Protein AF-A0A6P9AXR8-F1 (afdb_monomer)

Solvent-accessible surface area (backbone atoms only — not comparable to full-atom values): 19887 Å² total; per-residue (Å²): 135,84,83,84,74,78,61,62,58,64,51,52,53,52,51,50,51,52,53,53,51,52,50,51,54,50,52,52,50,52,51,30,59,69,75,68,48,86,83,82,77,54,68,68,60,57,51,48,53,52,52,51,50,52,49,51,53,51,51,51,52,52,48,50,71,74,41,66,90,51,56,65,54,56,55,52,48,48,46,72,41,39,70,59,55,49,51,52,50,52,53,50,54,57,66,46,44,61,55,53,52,53,52,47,73,69,49,87,46,70,69,60,37,52,50,53,52,50,52,51,51,50,53,52,52,51,59,72,49,48,72,79,71,67,59,57,87,87,70,69,58,81,87,76,55,75,79,83,77,83,47,63,20,65,27,11,25,53,79,82,29,38,52,51,29,71,64,2,40,52,51,22,55,75,70,65,42,75,44,69,41,73,40,77,41,50,23,58,77,68,48,58,29,44,46,83,58,65,38,45,51,79,57,30,44,31,60,80,77,41,57,91,55,29,82,42,51,50,43,73,39,40,59,79,61,48,57,73,31,39,35,33,59,55,50,74,71,37,71,72,55,53,66,79,52,78,85,55,94,82,60,76,89,73,71,64,93,71,35,43,56,43,38,62,65,60,50,52,50,61,56,39,77,77,50,66,81,72,61,47,55,57,51,58,52,56,63,57,51,68,74,51,74,82,71,73,92,78,90,79,92,80,89,77,77,92,79,87,83,88,78,94,77,91,77,81,83,82,84,80,78,84,84,79,86,78,92,128

Sequence (328 aa):
MGYWSDWSIPILVTTAAGFTYITALLILALCHIAVGQQMNLHWIHKIGLITTLISTVVTMSCVAQLWDDEWGMVVISLQATAPFLHLGALVAVTALSWLVSGQFAKAERATSQLLMLGTYFAVVLGLYLVPLTFSSPCIMERKDLGPRPAILGHRGAPMLAPENTLMSFQRAVEEKVYGVQADVVISYDGVPFLMHDQTLRRTTNVEEVFPELAYDHSSMFNWTDLERLNAGKWFLKDPLQTRTFPFSASAPRWRFGSIRTYNPEQIMLSAAVRRSSREVNIMKEKLIFSEINSGLEATDGFSLCSENGYANEVVTPIDHREGKLRIN

Mean predicted aligned error: 15.5 Å

Foldseek 3Di:
DDDDDPPVVVVVVVLVVLVVVVVVVVVVVLVCLLVVHDDPDDVVVVVSVVVNVVVVVVVVVVCCVVPVPCVVVVVLVCLQCVVVVLVVVVVVLVVCVVVLVSVLVVDPDPVVNCVSVVVSVVSVVVSVCVVVVRDHPVDDDPVPDDPDDQFEQEQAQVLAFQGVFLVSNVVNVVVVGNYYDFAWDAALVGAIWTDDDQFPQQQKPCCVVPVPCRPHGRNDHDPVSQQPIQRGPNCVVDPNSVPVDDPDPPPPPDDSPRTGIDGPVVSLVVVCVVDDPPVSVVVVVVVVVVVPVVDDDDDDDDDDDDDDDDDDDDDDDDDDDDDDDDDD

Radius of gyration: 32.24 Å; Cα contacts (8 Å, |Δi|>4): 246; chains: 1; bounding box: 72×56×88 Å

Nearest PDB structures (foldseek):
  5t91-assembly1_A  TM=8.949E-01  e=6.220E-08  Bacillus subtilis subsp. subtilis str. 168
  5t9b-assembly1_G  TM=8.946E-01  e=1.013E-07  Bacillus subtilis subsp. subtilis str. 168
  2pz0-assembly1_A  TM=9.167E-01  e=9.085E-07  Caldanaerobacter subterraneus subsp. tengcongensis MB4
  5t9c-assembly1_E  TM=7.439E-01  e=1.292E-07  Bacillus subtilis subsp. subtilis str. 168
  8cwp-assembly1_A-2  TM=7.208E-01  e=9.085E-07  Haemophilus influenzae

Secondary structure (DSSP, 8-state):
------THHHHHHHHHHHHHHHHHHHHHHHHHHHHT------HHHHHHHHHHHHHHHHHHHHHHHH-GGGHHHHHHHHHHHHHHHHHHHHHHHHHHHHHHHHHHHH---HHHHHHHHHHHHHHHHHHHHGGGG---TT---GGG--SPPPPEEETS-TTTS-TTSHHHHHHHHHTT-SEEE--EEE-TTS-EEE--SSSSTTTS-HHHH-GGGTTS-GGGS-HHHHTTSBSSHHHHH-HHHHHT----TTS----GGG-B---HHHHHHHHHTTS-HHHHHHHHHHHHHTTTTTS---------------------------------

pLDDT: mean 75.24, std 23.49, range [22.59, 96.38]

Structure (mmCIF, N/CA/C/O backbone):
data_AF-A0A6P9AXR8-F1
#
_entry.id   AF-A0A6P9AXR8-F1
#
loop_
_atom_site.group_PDB
_atom_site.id
_atom_site.type_symbol
_atom_site.label_atom_id
_atom_site.label_alt_id
_atom_site.label_comp_id
_atom_site.label_asym_id
_atom_site.label_entity_id
_atom_site.label_seq_id
_atom_site.pdbx_PDB_ins_code
_atom_site.Cartn_x
_atom_site.Cartn_y
_atom_site.Cartn_z
_atom_site.occupancy
_atom_site.B_iso_or_equiv
_atom_site.auth_seq_id
_atom_site.auth_comp_id
_atom_site.auth_asym_id
_atom_site.auth_atom_id
_atom_site.pdbx_PDB_model_num
ATOM 1 N N . MET A 1 1 ? 28.683 5.892 2.702 1.00 37.66 1 MET A N 1
ATOM 2 C CA . MET A 1 1 ? 27.809 4.896 3.357 1.00 37.66 1 MET A CA 1
ATOM 3 C C . MET A 1 1 ? 26.964 5.636 4.384 1.00 37.66 1 MET A C 1
ATOM 5 O O . MET A 1 1 ? 27.436 5.863 5.489 1.00 37.66 1 MET A O 1
ATOM 9 N N . GLY A 1 2 ? 25.783 6.125 3.997 1.00 51.50 2 GLY A N 1
ATOM 10 C CA . GLY A 1 2 ? 24.823 6.665 4.962 1.00 51.50 2 GLY A CA 1
ATOM 11 C C . GLY A 1 2 ? 24.186 5.494 5.701 1.00 51.50 2 GLY A C 1
ATOM 12 O O . GLY A 1 2 ? 23.593 4.629 5.064 1.00 51.50 2 GLY A O 1
ATOM 13 N N . TYR A 1 3 ? 24.376 5.410 7.015 1.00 62.12 3 TYR A N 1
ATOM 14 C CA . TYR A 1 3 ? 23.709 4.403 7.833 1.00 62.12 3 TYR A CA 1
ATOM 15 C C . TYR A 1 3 ? 22.278 4.877 8.087 1.00 62.12 3 TYR A C 1
ATOM 17 O O . TYR A 1 3 ? 22.052 5.779 8.893 1.00 62.12 3 TYR A O 1
ATOM 25 N N . TRP A 1 4 ? 21.324 4.316 7.348 1.00 64.50 4 TRP A N 1
ATOM 26 C CA . TRP A 1 4 ? 19.906 4.567 7.572 1.00 64.50 4 TRP A CA 1
ATOM 27 C C . TRP A 1 4 ? 19.438 3.643 8.700 1.00 64.50 4 TRP A C 1
ATOM 29 O O . TRP A 1 4 ? 19.356 2.429 8.526 1.00 64.50 4 TRP A O 1
ATOM 39 N N . SER A 1 5 ? 19.217 4.214 9.883 1.00 70.69 5 SER A N 1
ATOM 40 C CA . SER A 1 5 ? 18.672 3.492 11.033 1.00 70.69 5 SER A CA 1
ATOM 41 C C . SER A 1 5 ? 17.174 3.728 11.084 1.00 70.69 5 SER A C 1
ATOM 43 O O . SER A 1 5 ? 16.737 4.850 11.340 1.00 70.69 5 SER A O 1
ATOM 45 N N . ASP A 1 6 ? 16.397 2.674 10.868 1.00 80.06 6 ASP A N 1
ATOM 46 C CA . ASP A 1 6 ? 14.945 2.745 10.952 1.00 80.06 6 ASP A CA 1
ATOM 47 C C . ASP A 1 6 ? 14.487 2.834 12.420 1.00 80.06 6 ASP A C 1
ATOM 49 O O . ASP A 1 6 ? 14.279 1.833 13.109 1.00 80.06 6 ASP A O 1
ATOM 53 N N . TRP A 1 7 ? 14.362 4.063 12.924 1.00 81.75 7 TRP A N 1
ATOM 54 C CA . TRP A 1 7 ? 13.848 4.344 14.268 1.00 81.75 7 TRP A CA 1
ATOM 55 C C . TRP A 1 7 ? 12.331 4.152 14.387 1.00 81.75 7 TRP A C 1
ATOM 57 O O . TRP A 1 7 ? 11.807 4.191 15.503 1.00 81.75 7 TRP A O 1
ATOM 67 N N . SER A 1 8 ? 11.615 3.905 13.286 1.00 83.56 8 SER A N 1
ATOM 68 C CA . SER A 1 8 ? 10.161 3.733 13.334 1.00 83.56 8 SER A CA 1
ATOM 69 C C . SER A 1 8 ? 9.769 2.500 14.150 1.00 83.56 8 SER A C 1
ATOM 71 O O . SER A 1 8 ? 8.858 2.572 14.972 1.00 83.56 8 SER A O 1
ATOM 73 N N . ILE A 1 9 ? 10.513 1.399 14.014 1.00 86.50 9 ILE A N 1
ATOM 74 C CA . ILE A 1 9 ? 10.252 0.133 14.707 1.00 86.50 9 ILE A CA 1
ATOM 75 C C . ILE A 1 9 ? 10.320 0.288 16.237 1.00 86.50 9 ILE A C 1
ATOM 77 O O . ILE A 1 9 ? 9.330 -0.030 16.901 1.00 86.50 9 ILE A O 1
ATOM 81 N N . PRO A 1 10 ? 11.423 0.774 16.848 1.00 87.25 10 PRO A N 1
ATOM 82 C CA . PRO A 1 10 ? 11.486 0.919 18.303 1.00 87.25 10 PRO A CA 1
ATOM 83 C C . PRO A 1 10 ? 10.462 1.926 18.845 1.00 87.25 10 PRO A C 1
ATOM 85 O O . PRO A 1 10 ? 9.897 1.696 19.918 1.00 87.25 10 PRO A O 1
ATOM 88 N N . ILE A 1 11 ? 10.171 3.003 18.109 1.00 83.94 11 ILE A N 1
ATOM 89 C CA . ILE A 1 11 ? 9.124 3.961 18.490 1.00 83.94 11 ILE A CA 1
ATOM 90 C C . ILE A 1 11 ? 7.760 3.262 18.499 1.00 83.94 11 ILE A C 1
ATOM 92 O O . ILE A 1 11 ? 7.060 3.282 19.508 1.00 83.94 11 ILE A O 1
ATOM 96 N N . LEU A 1 12 ? 7.411 2.552 17.427 1.00 84.31 12 LEU A N 1
ATOM 97 C CA . LEU A 1 12 ? 6.118 1.885 17.297 1.00 84.31 12 LEU A CA 1
ATOM 98 C C . LEU A 1 12 ? 5.923 0.793 18.358 1.00 84.31 12 LEU A C 1
ATOM 100 O O . LEU A 1 12 ? 4.853 0.697 18.959 1.00 84.31 12 LEU A O 1
ATOM 104 N N . VAL A 1 13 ? 6.969 0.015 18.649 1.00 89.12 13 VAL A N 1
ATOM 105 C CA . VAL A 1 13 ? 6.945 -1.018 19.696 1.00 89.12 13 VAL A CA 1
ATOM 106 C C . VAL A 1 13 ? 6.755 -0.402 21.084 1.00 89.12 13 VAL A C 1
ATOM 108 O O . VAL A 1 13 ? 5.920 -0.879 21.856 1.00 89.12 13 VAL A O 1
ATOM 111 N N . THR A 1 14 ? 7.494 0.660 21.415 1.00 86.25 14 THR A N 1
ATOM 112 C CA . THR A 1 14 ? 7.388 1.304 22.736 1.00 86.25 14 THR A CA 1
ATOM 113 C C . THR A 1 14 ? 6.032 1.982 22.935 1.00 86.25 14 THR A C 1
ATOM 115 O O . THR A 1 14 ? 5.413 1.805 23.989 1.00 86.25 14 THR A O 1
ATOM 118 N N . THR A 1 15 ? 5.509 2.671 21.918 1.00 85.44 15 THR A N 1
ATOM 119 C CA . THR A 1 15 ? 4.166 3.266 21.957 1.00 85.44 15 THR A CA 1
ATOM 120 C C . THR A 1 15 ? 3.076 2.197 22.072 1.00 85.44 15 THR A C 1
ATOM 122 O O . THR A 1 15 ? 2.181 2.329 22.911 1.00 85.44 15 THR A O 1
ATOM 125 N N . ALA A 1 16 ? 3.163 1.106 21.304 1.00 87.81 16 ALA A N 1
ATOM 126 C CA . ALA A 1 16 ? 2.200 0.005 21.371 1.00 87.81 16 ALA A CA 1
ATOM 127 C C . ALA A 1 16 ? 2.191 -0.675 22.749 1.00 87.81 16 ALA A C 1
ATOM 129 O O . ALA A 1 16 ? 1.119 -0.951 23.298 1.00 87.81 16 ALA A O 1
ATOM 130 N N . ALA A 1 17 ? 3.366 -0.900 23.344 1.00 88.81 17 ALA A N 1
ATOM 131 C CA . ALA A 1 17 ? 3.481 -1.445 24.694 1.00 88.81 17 ALA A CA 1
ATOM 132 C C . ALA A 1 17 ? 2.839 -0.514 25.737 1.00 88.81 17 ALA A C 1
ATOM 134 O O . ALA A 1 17 ? 2.055 -0.973 26.573 1.00 88.81 17 ALA A O 1
ATOM 135 N N . GLY A 1 18 ? 3.106 0.794 25.648 1.00 85.81 18 GLY A N 1
ATOM 136 C CA . GLY A 1 18 ? 2.496 1.804 26.515 1.00 85.81 18 GLY A CA 1
ATOM 137 C C . GLY A 1 18 ? 0.969 1.826 26.406 1.00 85.81 18 GLY A C 1
ATOM 138 O O . GLY A 1 18 ? 0.275 1.758 27.421 1.00 85.81 18 GLY A O 1
ATOM 139 N N . PHE A 1 19 ? 0.431 1.838 25.186 1.00 86.75 19 PHE A N 1
ATOM 140 C CA . PHE A 1 19 ? -1.016 1.849 24.956 1.00 86.75 19 PHE A CA 1
ATOM 141 C C . PHE A 1 19 ? -1.697 0.565 25.448 1.00 86.75 19 PHE A C 1
ATOM 143 O O . PHE A 1 19 ? -2.744 0.619 26.100 1.00 86.75 19 PHE A O 1
ATOM 150 N N . THR A 1 20 ? -1.078 -0.593 25.207 1.00 90.06 20 THR A N 1
ATOM 151 C CA . THR A 1 20 ? -1.574 -1.894 25.687 1.00 90.06 20 THR A CA 1
ATOM 152 C C . THR A 1 20 ? -1.639 -1.926 27.211 1.00 90.06 20 THR A C 1
ATOM 154 O O . THR A 1 20 ? -2.637 -2.355 27.791 1.00 90.06 20 THR A O 1
ATOM 157 N N . TYR A 1 21 ? -0.603 -1.413 27.873 1.00 90.38 21 TYR A N 1
ATOM 158 C CA . TYR A 1 21 ? -0.545 -1.328 29.325 1.00 90.38 21 TYR A CA 1
ATOM 159 C C . TYR A 1 21 ? -1.635 -0.420 29.910 1.00 90.38 21 TYR A C 1
ATOM 161 O O . TYR A 1 21 ? -2.341 -0.823 30.836 1.00 90.38 21 TYR A O 1
ATOM 169 N N . ILE A 1 22 ? -1.825 0.778 29.347 1.00 88.38 22 ILE A N 1
ATOM 170 C CA . ILE A 1 22 ? -2.889 1.703 29.773 1.00 88.38 22 ILE A CA 1
ATOM 171 C C . ILE A 1 22 ? -4.266 1.069 29.558 1.00 88.38 22 ILE A C 1
ATOM 173 O O . ILE A 1 22 ? -5.125 1.149 30.436 1.00 88.38 22 ILE A O 1
ATOM 177 N N . THR A 1 23 ? -4.465 0.389 28.429 1.00 88.00 23 THR A N 1
ATOM 178 C CA . THR A 1 23 ? -5.716 -0.316 28.122 1.00 88.00 23 THR A CA 1
ATOM 179 C C . THR A 1 23 ? -6.001 -1.411 29.149 1.00 88.00 23 THR A C 1
ATOM 181 O O . THR A 1 23 ? -7.118 -1.506 29.654 1.00 88.00 23 THR A O 1
ATOM 184 N N . ALA A 1 24 ? -4.992 -2.198 29.533 1.00 89.94 24 ALA A N 1
ATOM 185 C CA . ALA A 1 24 ? -5.135 -3.209 30.578 1.00 89.94 24 ALA A CA 1
ATOM 186 C C . ALA A 1 24 ? -5.510 -2.587 31.936 1.00 89.94 24 ALA A C 1
ATOM 188 O O . ALA A 1 24 ? -6.415 -3.082 32.610 1.00 89.94 24 ALA A O 1
ATOM 189 N N . LEU A 1 25 ? -4.875 -1.472 32.318 1.00 90.00 25 LEU A N 1
ATOM 190 C CA . LEU A 1 25 ? -5.229 -0.737 33.538 1.00 90.00 25 LEU A CA 1
ATOM 191 C C . LEU A 1 25 ? -6.661 -0.188 33.490 1.00 90.00 25 LEU A C 1
ATOM 193 O O . LEU A 1 25 ? -7.362 -0.238 34.500 1.00 90.00 25 LEU A O 1
ATOM 197 N N . LEU A 1 26 ? -7.116 0.296 32.332 1.00 88.19 26 LEU A N 1
ATOM 198 C CA . LEU A 1 26 ? -8.487 0.766 32.139 1.00 88.19 26 LEU A CA 1
ATOM 199 C C . LEU A 1 26 ? -9.499 -0.377 32.293 1.00 88.19 26 LEU A C 1
ATOM 201 O O . LEU A 1 26 ? -10.500 -0.216 32.987 1.00 88.19 26 LEU A O 1
ATOM 205 N N . ILE A 1 27 ? -9.228 -1.546 31.706 1.00 88.31 27 ILE A N 1
ATOM 206 C CA . ILE A 1 27 ? -10.082 -2.735 31.855 1.00 88.31 27 ILE A CA 1
ATOM 207 C C . ILE A 1 27 ? -10.164 -3.151 33.328 1.00 88.31 27 ILE A C 1
ATOM 209 O O . ILE A 1 27 ? -11.260 -3.363 33.846 1.00 88.31 27 ILE A O 1
ATOM 213 N N . LEU A 1 28 ? -9.030 -3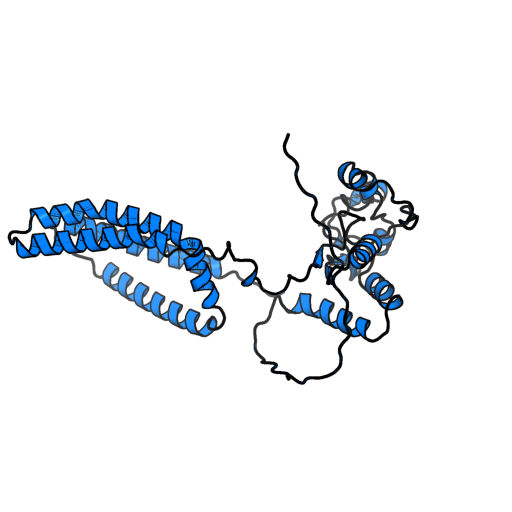.205 34.033 1.00 88.75 28 LEU A N 1
ATOM 214 C CA . LEU A 1 28 ? -9.001 -3.510 35.467 1.00 88.75 28 LEU A CA 1
ATOM 215 C C . LEU A 1 28 ? -9.796 -2.484 36.285 1.00 88.75 28 LEU A C 1
ATOM 217 O O . LEU A 1 28 ? -10.541 -2.869 37.188 1.00 88.75 28 LEU A O 1
ATOM 221 N N . ALA A 1 29 ? -9.700 -1.199 35.937 1.00 87.62 29 ALA A N 1
ATOM 222 C CA . ALA A 1 29 ? -10.490 -0.144 36.561 1.00 87.62 29 ALA A CA 1
ATOM 223 C C . ALA A 1 29 ? -11.996 -0.372 36.396 1.00 87.62 29 ALA A C 1
ATOM 225 O O . ALA A 1 29 ? -12.747 -0.286 37.371 1.00 87.62 29 ALA A O 1
ATOM 226 N N . LEU A 1 30 ? -12.434 -0.723 35.186 1.00 85.50 30 LEU A N 1
ATOM 227 C CA . LEU A 1 30 ? -13.831 -1.045 34.899 1.00 85.50 30 LEU A CA 1
ATOM 228 C C . LEU A 1 30 ? -14.298 -2.286 35.675 1.00 85.50 30 LEU A C 1
ATOM 230 O O . LEU A 1 30 ? -15.390 -2.269 36.244 1.00 85.50 30 LEU A O 1
ATOM 234 N N . CYS A 1 31 ? -13.463 -3.324 35.776 1.00 86.50 31 CYS A N 1
ATOM 235 C CA . CYS A 1 31 ? -13.752 -4.514 36.580 1.00 86.50 31 CYS A CA 1
ATOM 236 C C . CYS A 1 31 ? -13.931 -4.176 38.070 1.00 86.50 31 CYS A C 1
ATOM 238 O O . CYS A 1 31 ? -14.890 -4.632 38.692 1.00 86.50 31 CYS A O 1
ATOM 240 N N . HIS A 1 32 ? -13.064 -3.338 38.645 1.00 87.06 32 HIS A N 1
ATOM 241 C CA . HIS A 1 32 ? -13.197 -2.901 40.039 1.00 87.06 32 HIS A CA 1
ATOM 242 C C . HIS A 1 32 ? -14.494 -2.121 40.283 1.00 87.06 32 HIS A C 1
ATOM 244 O O . HIS A 1 32 ? -15.195 -2.385 41.265 1.00 87.06 32 HIS A O 1
ATOM 250 N N . ILE A 1 33 ? -14.846 -1.208 39.371 1.00 84.44 33 ILE A N 1
ATOM 251 C CA . ILE A 1 33 ? -16.110 -0.460 39.425 1.00 84.44 33 ILE A CA 1
ATOM 252 C C . ILE A 1 33 ? -17.309 -1.418 39.348 1.00 84.44 33 ILE A C 1
ATOM 254 O O . ILE A 1 33 ? -18.280 -1.241 40.089 1.00 84.44 33 ILE A O 1
ATOM 258 N N . ALA A 1 34 ? -17.241 -2.459 38.510 1.00 82.12 34 ALA A N 1
ATOM 259 C CA . ALA A 1 34 ? -18.297 -3.467 38.390 1.00 82.12 34 ALA A CA 1
ATOM 260 C C . ALA A 1 34 ? -18.534 -4.214 39.715 1.00 82.12 34 ALA A C 1
ATOM 262 O O . ALA A 1 34 ? -19.676 -4.338 40.169 1.00 82.12 34 ALA A O 1
ATOM 263 N N . VAL A 1 35 ? -17.451 -4.658 40.363 1.00 86.06 35 VAL A N 1
ATOM 264 C CA . VAL A 1 35 ? -17.493 -5.391 41.642 1.00 86.06 35 VAL A CA 1
ATOM 265 C C . VAL A 1 35 ? -17.772 -4.452 42.830 1.00 86.06 35 VAL A C 1
ATOM 267 O O . VAL A 1 35 ? -18.155 -4.904 43.905 1.00 86.06 35 VAL A O 1
ATOM 270 N N . GLY A 1 36 ? -17.662 -3.132 42.643 1.00 80.25 36 GLY A N 1
ATOM 271 C CA . GLY A 1 36 ? -17.856 -2.138 43.703 1.00 80.25 36 GLY A CA 1
ATOM 272 C C . GLY A 1 36 ? -16.684 -2.068 44.684 1.00 80.25 36 GLY A C 1
ATOM 273 O O . GLY A 1 36 ? -16.864 -1.652 45.827 1.00 80.25 36 GLY A O 1
ATOM 274 N N . GLN A 1 37 ? -15.491 -2.490 44.259 1.00 84.56 37 GLN A N 1
ATOM 275 C CA . GLN A 1 37 ? -14.280 -2.400 45.069 1.00 84.56 37 GLN A CA 1
ATOM 276 C C . GLN A 1 37 ? -13.533 -1.092 44.819 1.00 84.56 37 GLN A C 1
ATOM 278 O O . GLN A 1 37 ? -13.491 -0.579 43.702 1.00 84.56 37 GLN A O 1
ATOM 283 N N . GLN A 1 38 ? -12.889 -0.571 45.864 1.00 81.38 38 GLN A N 1
ATOM 284 C CA . GLN A 1 38 ? -12.036 0.607 45.747 1.00 81.38 38 GLN A CA 1
ATOM 285 C C . GLN A 1 38 ? -10.778 0.298 44.922 1.00 81.38 38 GLN A C 1
ATOM 287 O O . GLN A 1 38 ? -10.098 -0.706 45.132 1.00 81.38 38 GLN A O 1
ATOM 292 N N . MET A 1 39 ? -10.473 1.192 43.982 1.00 79.44 39 MET A N 1
ATOM 293 C CA . MET A 1 39 ? -9.298 1.134 43.114 1.00 79.44 39 MET A CA 1
ATOM 294 C C . MET A 1 39 ? -8.063 1.669 43.842 1.00 79.44 39 MET A C 1
ATOM 296 O O . MET A 1 39 ? -7.780 2.867 43.826 1.00 79.44 39 MET A O 1
ATOM 300 N N . ASN A 1 40 ? -7.296 0.772 44.457 1.00 83.38 40 ASN A N 1
ATOM 301 C CA . ASN A 1 40 ? -6.019 1.119 45.079 1.00 83.38 40 ASN A CA 1
ATOM 302 C C . ASN A 1 40 ? -4.875 0.942 44.081 1.00 83.38 40 ASN A C 1
ATOM 304 O O . ASN A 1 40 ? -4.163 -0.059 44.078 1.00 83.38 40 ASN A O 1
ATOM 308 N N . LEU A 1 41 ? -4.711 1.936 43.209 1.00 84.50 41 LEU A N 1
ATOM 309 C CA . LEU A 1 41 ? -3.648 1.926 42.214 1.00 84.50 41 LEU A CA 1
ATOM 310 C C . LEU A 1 41 ? -2.290 2.225 42.873 1.00 84.50 41 LEU A C 1
ATOM 312 O O . LEU A 1 41 ? -2.095 3.297 43.456 1.00 84.50 41 LEU A O 1
ATOM 316 N N . HIS A 1 42 ? -1.344 1.290 42.761 1.00 89.12 42 HIS A N 1
ATOM 317 C CA . HIS A 1 42 ? 0.019 1.466 43.263 1.00 89.12 42 HIS A CA 1
ATOM 318 C C . HIS A 1 42 ? 0.684 2.699 42.622 1.00 89.12 42 HIS A C 1
ATOM 320 O O . HIS A 1 42 ? 0.480 2.986 41.439 1.00 89.12 42 HIS A O 1
ATOM 326 N N . TRP A 1 43 ? 1.497 3.431 43.389 1.00 91.00 43 TRP A N 1
ATOM 327 C CA . TRP A 1 43 ? 2.148 4.675 42.947 1.00 91.00 43 TRP A CA 1
ATOM 328 C C . TRP A 1 43 ? 2.949 4.539 41.640 1.00 91.00 43 TRP A C 1
ATOM 330 O O . TRP A 1 43 ? 2.949 5.470 40.842 1.00 91.00 43 TRP A O 1
ATOM 340 N N . ILE A 1 44 ? 3.532 3.365 41.361 1.00 91.56 44 ILE A N 1
ATOM 341 C CA . ILE A 1 44 ? 4.255 3.083 40.110 1.00 91.56 44 ILE A CA 1
ATOM 342 C C . ILE A 1 44 ? 3.343 3.252 38.891 1.00 91.56 44 ILE A C 1
ATOM 344 O O . ILE A 1 44 ? 3.735 3.898 37.927 1.00 91.56 44 ILE A O 1
ATOM 348 N N . HIS A 1 45 ? 2.113 2.730 38.931 1.00 90.69 45 HIS A N 1
ATOM 349 C CA . HIS A 1 45 ? 1.172 2.869 37.816 1.00 90.69 45 HIS A CA 1
ATOM 350 C C . HIS A 1 45 ? 0.708 4.320 37.644 1.00 90.69 45 HIS A C 1
ATOM 352 O O . HIS A 1 45 ? 0.499 4.764 36.521 1.00 90.69 45 HIS A O 1
ATOM 358 N N . LYS A 1 46 ? 0.570 5.072 38.748 1.00 90.38 46 LYS A N 1
ATOM 359 C CA . LYS A 1 46 ? 0.233 6.505 38.705 1.00 90.38 46 LYS A CA 1
ATOM 360 C C . LYS A 1 46 ? 1.337 7.303 38.015 1.00 90.38 46 LYS A C 1
ATOM 362 O O . LYS A 1 46 ? 1.045 8.098 37.129 1.00 90.38 46 LYS A O 1
ATOM 367 N N . ILE A 1 47 ? 2.591 7.049 38.392 1.00 90.88 47 ILE A N 1
ATOM 368 C CA . ILE A 1 47 ? 3.764 7.652 37.751 1.00 90.88 47 ILE A CA 1
ATOM 369 C C . ILE A 1 47 ? 3.808 7.245 36.276 1.00 90.88 47 ILE A C 1
ATOM 371 O O . ILE A 1 47 ? 3.922 8.112 35.420 1.00 90.88 47 ILE A O 1
ATOM 375 N N . GLY A 1 48 ? 3.633 5.955 35.972 1.00 87.69 48 GLY A N 1
ATOM 376 C CA . GLY A 1 48 ? 3.595 5.442 34.602 1.00 87.69 48 GLY A CA 1
ATOM 377 C C . GLY A 1 48 ? 2.558 6.154 33.731 1.00 87.69 48 GLY A C 1
ATOM 378 O O . GLY A 1 48 ? 2.909 6.637 32.661 1.00 87.69 48 GLY A O 1
ATOM 379 N N . LEU A 1 49 ? 1.320 6.300 34.219 1.00 89.12 49 LEU A N 1
ATOM 380 C CA . LEU A 1 49 ? 0.244 7.014 33.521 1.00 89.12 49 LEU A CA 1
ATOM 381 C C . LEU A 1 49 ? 0.601 8.480 33.245 1.00 89.12 49 LEU A C 1
ATOM 383 O O . LEU A 1 49 ? 0.428 8.950 32.119 1.00 89.12 49 LEU A O 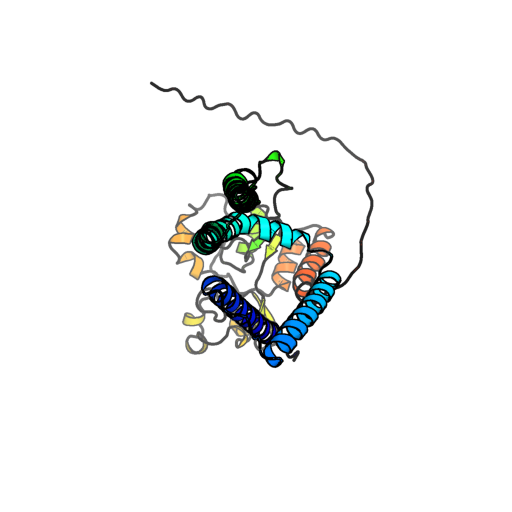1
ATOM 387 N N . ILE A 1 50 ? 1.132 9.192 34.244 1.00 89.75 50 ILE A N 1
ATOM 388 C CA . ILE A 1 50 ? 1.550 10.593 34.091 1.00 89.75 50 ILE A CA 1
ATOM 389 C C . ILE A 1 50 ? 2.672 10.704 33.053 1.00 89.75 50 ILE A C 1
ATOM 391 O O . ILE A 1 50 ? 2.583 11.532 32.148 1.00 89.75 50 ILE A O 1
ATOM 395 N N . THR A 1 51 ? 3.688 9.842 33.128 1.00 89.19 51 THR A N 1
ATOM 396 C CA . THR A 1 51 ? 4.798 9.824 32.167 1.00 89.19 51 THR A CA 1
ATOM 397 C C . THR A 1 51 ? 4.307 9.546 30.749 1.00 89.19 51 THR A C 1
ATOM 399 O O . THR A 1 51 ? 4.687 10.261 29.824 1.00 89.19 51 THR A O 1
ATOM 402 N N . THR A 1 52 ? 3.421 8.562 30.559 1.00 87.38 52 THR A N 1
ATOM 403 C CA . THR A 1 52 ? 2.851 8.267 29.235 1.00 87.38 52 THR A CA 1
ATOM 404 C C . THR A 1 52 ? 2.012 9.420 28.693 1.00 87.38 52 THR A C 1
ATOM 406 O O . THR A 1 52 ? 2.093 9.717 27.502 1.00 87.38 52 THR A O 1
ATOM 409 N N . LEU A 1 53 ? 1.253 10.112 29.549 1.00 88.31 53 LEU A N 1
ATOM 410 C CA . LEU A 1 53 ? 0.452 11.266 29.150 1.00 88.31 53 LEU A CA 1
ATOM 411 C C . LEU A 1 53 ? 1.348 12.418 28.686 1.00 88.31 53 LEU A C 1
ATOM 413 O O . LEU A 1 53 ? 1.148 12.936 27.591 1.00 88.31 53 LEU A O 1
ATOM 417 N N . ILE A 1 54 ? 2.359 12.775 29.484 1.00 91.00 54 ILE A N 1
ATOM 418 C CA . ILE A 1 54 ? 3.323 13.827 29.134 1.00 91.00 54 ILE A CA 1
ATOM 419 C C . ILE A 1 54 ? 4.033 13.470 27.828 1.00 91.00 54 ILE A C 1
ATOM 421 O O . ILE A 1 54 ? 4.075 14.294 26.919 1.00 91.00 54 ILE A O 1
ATOM 425 N N . SER A 1 55 ? 4.527 12.234 27.701 1.00 88.44 55 SER A N 1
ATOM 426 C CA . SER A 1 55 ? 5.182 11.772 26.476 1.00 88.44 55 SER A CA 1
ATOM 427 C C . SER A 1 55 ? 4.260 11.898 25.267 1.00 88.44 55 SER A C 1
ATOM 429 O O . SER A 1 55 ? 4.689 12.405 24.241 1.00 88.44 55 SER A O 1
ATOM 431 N N . THR A 1 56 ? 2.991 11.496 25.384 1.00 87.69 56 THR A N 1
ATOM 432 C CA . THR A 1 56 ? 2.027 11.573 24.275 1.00 87.69 56 THR A CA 1
ATOM 433 C C . THR A 1 56 ? 1.753 13.020 23.873 1.00 87.69 56 THR A C 1
ATOM 435 O O . THR A 1 56 ? 1.724 13.323 22.686 1.00 87.69 56 THR A O 1
ATOM 438 N N . VAL A 1 57 ? 1.600 13.932 24.839 1.00 90.44 57 VAL A N 1
ATOM 439 C CA . VAL A 1 57 ? 1.393 15.365 24.566 1.00 90.44 57 VAL A CA 1
ATOM 440 C C . VAL A 1 57 ? 2.609 15.973 23.868 1.00 90.44 57 VAL A C 1
ATOM 442 O O . VAL A 1 57 ? 2.448 16.702 22.889 1.00 90.44 57 VAL A O 1
ATOM 445 N N . VAL A 1 58 ? 3.821 15.652 24.332 1.00 91.75 58 VAL A N 1
ATOM 446 C CA . VAL A 1 58 ? 5.066 16.124 23.709 1.00 91.75 58 VAL A CA 1
ATOM 447 C C . VAL A 1 58 ? 5.183 15.580 22.289 1.00 91.75 58 VAL A C 1
ATOM 449 O O . VAL A 1 58 ? 5.350 16.365 21.362 1.00 91.75 58 VAL A O 1
ATOM 452 N N . THR A 1 59 ? 5.015 14.269 22.093 1.00 86.94 59 THR A N 1
ATOM 453 C CA . THR A 1 59 ? 5.068 13.648 20.764 1.00 86.94 59 THR A CA 1
ATOM 454 C C . THR A 1 59 ? 4.022 14.244 19.826 1.00 86.94 59 THR A C 1
ATOM 456 O O . THR A 1 59 ? 4.369 14.607 18.709 1.00 86.94 59 THR A O 1
ATOM 459 N N . MET A 1 60 ? 2.775 14.420 20.272 1.00 86.06 60 MET A N 1
ATOM 460 C CA . MET A 1 60 ? 1.730 15.043 19.452 1.00 86.06 60 MET A CA 1
ATOM 461 C C . MET A 1 60 ? 2.038 16.501 19.112 1.00 86.06 60 MET A C 1
ATOM 463 O O . MET A 1 60 ? 1.761 16.920 17.996 1.00 86.06 60 MET A O 1
ATOM 467 N N . SER A 1 61 ? 2.638 17.263 20.030 1.00 89.31 61 SER A N 1
ATOM 468 C CA . SER A 1 61 ? 3.058 18.647 19.763 1.00 89.31 61 SER A CA 1
ATOM 469 C C . SER A 1 61 ? 4.200 18.705 18.744 1.00 89.31 61 SER A C 1
ATOM 471 O O . SER A 1 61 ? 4.184 19.553 17.858 1.00 89.31 61 SER A O 1
ATOM 473 N N . CYS A 1 62 ? 5.165 17.786 18.834 1.00 88.62 62 CYS A N 1
ATOM 474 C CA . CYS A 1 62 ? 6.247 17.669 17.857 1.00 88.62 62 CYS A CA 1
ATOM 475 C C . CYS A 1 62 ? 5.722 17.260 16.478 1.00 88.62 62 CYS A C 1
ATOM 477 O O . CYS A 1 62 ? 6.090 17.880 15.487 1.00 88.62 62 CYS A O 1
ATOM 479 N N . VAL A 1 63 ? 4.844 16.252 16.415 1.00 85.56 63 VAL A N 1
ATOM 480 C CA . VAL A 1 63 ? 4.199 15.825 15.163 1.00 85.56 63 VAL A CA 1
ATOM 481 C C . VAL A 1 63 ? 3.387 16.968 14.569 1.00 85.56 63 VAL A C 1
ATOM 483 O O . VAL A 1 63 ? 3.459 17.182 13.369 1.00 85.56 63 VAL A O 1
ATOM 486 N N . ALA A 1 64 ? 2.674 17.736 15.397 1.00 86.19 64 ALA A N 1
ATOM 487 C CA . ALA A 1 64 ? 1.917 18.881 14.917 1.00 86.19 64 ALA A CA 1
ATOM 488 C C . ALA A 1 64 ? 2.801 19.908 14.215 1.00 86.19 64 ALA A C 1
ATOM 490 O O . ALA A 1 64 ? 2.464 20.302 13.114 1.00 86.19 64 ALA A O 1
ATOM 491 N N . GLN A 1 65 ? 3.941 20.267 14.808 1.00 88.00 65 GLN A N 1
ATOM 492 C CA . GLN A 1 65 ? 4.868 21.241 14.220 1.00 88.00 65 GLN A CA 1
ATOM 493 C C . GLN A 1 65 ? 5.620 20.708 12.998 1.00 88.00 65 GLN A C 1
ATOM 495 O O . GLN A 1 65 ? 5.956 21.476 12.105 1.00 88.00 65 GLN A O 1
ATOM 500 N N . LEU A 1 66 ? 5.940 19.412 12.972 1.00 87.19 66 LEU A N 1
ATOM 501 C CA . LEU A 1 66 ? 6.687 18.813 11.864 1.00 87.19 66 LEU A CA 1
ATOM 502 C C . LEU A 1 66 ? 5.791 18.543 10.651 1.00 87.19 66 LEU A C 1
ATOM 504 O O . LEU A 1 66 ? 6.274 18.514 9.527 1.00 87.19 66 LEU A O 1
ATOM 508 N N . TRP A 1 67 ? 4.496 18.325 10.884 1.00 84.38 67 TRP A N 1
ATOM 509 C CA . TRP A 1 67 ? 3.573 17.779 9.895 1.00 84.38 67 TRP A CA 1
ATOM 510 C C . TRP A 1 67 ? 2.427 18.737 9.536 1.00 84.38 67 TRP A C 1
ATOM 512 O O . TRP A 1 67 ? 1.331 18.298 9.181 1.00 84.38 67 TRP A O 1
ATOM 522 N N . ASP A 1 68 ? 2.677 20.047 9.622 1.00 79.56 68 ASP A N 1
ATOM 523 C CA . ASP A 1 68 ? 1.665 21.091 9.410 1.00 79.56 68 ASP A CA 1
ATOM 524 C C . ASP A 1 68 ? 0.960 20.980 8.041 1.00 79.56 68 ASP A C 1
ATOM 526 O O . ASP A 1 68 ? -0.257 21.166 7.954 1.00 79.56 68 ASP A O 1
ATOM 530 N N . ASP A 1 69 ? 1.682 20.587 6.988 1.00 79.00 69 ASP A N 1
ATOM 531 C CA . ASP A 1 69 ? 1.151 20.556 5.618 1.00 79.00 69 ASP A CA 1
ATOM 532 C C . ASP A 1 69 ? 0.261 19.337 5.305 1.00 79.00 69 ASP A C 1
ATOM 534 O O . ASP A 1 69 ? -0.522 19.361 4.355 1.00 79.00 69 ASP A O 1
ATOM 538 N N . GLU A 1 70 ? 0.308 18.274 6.112 1.00 84.88 70 GLU A N 1
ATOM 539 C CA . GLU A 1 70 ? -0.350 16.995 5.781 1.00 84.88 70 GLU A CA 1
ATOM 540 C C . GLU A 1 70 ? -1.437 16.606 6.787 1.00 84.88 70 GLU A C 1
ATOM 542 O O . GLU A 1 70 ? -1.957 15.487 6.761 1.00 84.88 70 GLU A O 1
ATOM 547 N N . TRP A 1 71 ? -1.861 17.525 7.658 1.00 84.31 71 TRP A N 1
ATOM 548 C CA . TRP A 1 71 ? -3.031 17.309 8.516 1.00 84.31 71 TRP A CA 1
ATOM 549 C C . TRP A 1 71 ? -4.285 16.910 7.721 1.00 84.31 71 TRP A C 1
ATOM 551 O O . TRP A 1 71 ? -5.146 16.183 8.230 1.00 84.31 71 TRP A O 1
ATOM 561 N N . GLY A 1 72 ? -4.361 17.305 6.445 1.00 83.62 72 GLY A N 1
ATOM 562 C CA . GLY A 1 72 ? -5.383 16.835 5.509 1.00 83.62 72 GLY A CA 1
ATOM 563 C C . GLY A 1 72 ? -5.426 15.306 5.370 1.00 83.62 72 GLY A C 1
ATOM 564 O O . GLY A 1 72 ? -6.512 14.727 5.287 1.00 83.62 72 GLY A O 1
ATOM 565 N N . MET A 1 73 ? -4.279 14.629 5.448 1.00 86.38 73 MET A N 1
ATOM 566 C CA . MET A 1 73 ? -4.181 13.169 5.361 1.00 86.38 73 MET A CA 1
ATOM 567 C C . MET A 1 73 ? -4.800 12.474 6.573 1.00 86.38 73 MET A C 1
ATOM 569 O O . MET A 1 73 ? -5.398 11.406 6.426 1.00 86.38 73 MET A O 1
ATOM 573 N N . VAL A 1 74 ? -4.739 13.087 7.760 1.00 85.88 74 VAL A N 1
ATOM 574 C CA . VAL A 1 74 ? -5.402 12.556 8.963 1.00 85.88 74 VAL A CA 1
ATOM 575 C C . VAL A 1 74 ? -6.916 12.547 8.774 1.00 85.88 74 VAL A C 1
ATOM 577 O O . VAL A 1 74 ? -7.568 11.551 9.085 1.00 85.88 74 VAL A O 1
ATOM 580 N N . VAL A 1 75 ? -7.481 13.616 8.210 1.00 85.88 75 VAL A N 1
ATOM 581 C CA . VAL A 1 75 ? -8.924 13.702 7.936 1.00 85.88 75 VAL A CA 1
ATOM 582 C C . VAL A 1 75 ? -9.350 12.642 6.922 1.00 85.88 75 VAL A C 1
ATOM 584 O O . VAL A 1 75 ? -10.325 11.928 7.158 1.00 85.88 75 VAL A O 1
ATOM 587 N N . ILE A 1 76 ? -8.598 12.485 5.831 1.00 87.25 76 ILE A N 1
ATOM 588 C CA . ILE A 1 76 ? -8.873 11.466 4.807 1.00 87.25 76 ILE A CA 1
ATOM 589 C C . ILE A 1 76 ? -8.759 10.056 5.403 1.00 87.25 76 ILE A C 1
ATOM 591 O O . ILE A 1 76 ? -9.610 9.206 5.146 1.00 87.25 76 ILE A O 1
ATOM 595 N N . SER A 1 77 ? -7.755 9.813 6.249 1.00 88.81 77 SER A N 1
ATOM 596 C CA . SER A 1 77 ? -7.571 8.538 6.950 1.00 88.81 77 SER A CA 1
ATOM 597 C C . SER A 1 77 ? -8.738 8.230 7.892 1.00 88.81 77 SER A C 1
ATOM 599 O O . SER A 1 77 ? -9.278 7.121 7.873 1.00 88.81 77 SER A O 1
ATOM 601 N N . LEU A 1 78 ? -9.208 9.218 8.661 1.00 88.62 78 LEU A N 1
ATOM 602 C CA . LEU A 1 78 ? -10.388 9.075 9.518 1.00 88.62 78 LEU A CA 1
ATOM 603 C C . LEU A 1 78 ? -11.656 8.804 8.705 1.00 88.62 78 LEU A C 1
ATOM 605 O O . LEU A 1 78 ? -12.447 7.957 9.102 1.00 88.62 78 LEU A O 1
ATOM 609 N N . GLN A 1 79 ? -11.843 9.459 7.557 1.00 89.56 79 GLN A N 1
ATOM 610 C CA . GLN A 1 79 ? -12.975 9.184 6.663 1.00 89.56 79 GLN A CA 1
ATOM 611 C C . GLN A 1 79 ? -12.910 7.770 6.078 1.00 89.56 79 GLN A C 1
ATOM 613 O O . GLN A 1 79 ? -13.909 7.051 6.084 1.00 89.56 79 GLN A O 1
ATOM 618 N N . ALA A 1 80 ? -11.731 7.344 5.622 1.00 89.56 80 ALA A N 1
ATOM 619 C CA . ALA A 1 80 ? -11.516 6.003 5.088 1.00 89.56 80 ALA A CA 1
ATOM 620 C C . ALA A 1 80 ? -11.728 4.914 6.155 1.00 89.56 80 ALA A C 1
ATOM 622 O O . ALA A 1 80 ? -12.243 3.837 5.852 1.00 89.56 80 ALA A O 1
ATOM 623 N N . THR A 1 81 ? -11.367 5.198 7.410 1.00 91.69 81 THR A N 1
ATOM 624 C CA . THR A 1 81 ? -11.486 4.254 8.532 1.00 91.69 81 THR A CA 1
ATOM 625 C C . THR A 1 81 ? -12.781 4.393 9.340 1.00 91.69 81 THR A C 1
ATOM 627 O O . THR A 1 81 ? -13.052 3.551 10.201 1.00 91.69 81 THR A O 1
ATOM 630 N N . ALA A 1 82 ? -13.622 5.389 9.039 1.00 91.62 82 ALA A N 1
ATOM 631 C CA . ALA A 1 82 ? -14.842 5.701 9.785 1.00 91.62 82 ALA A CA 1
ATOM 632 C C . ALA A 1 82 ? -15.790 4.500 9.985 1.00 91.62 82 ALA A C 1
ATOM 634 O O . ALA A 1 82 ? -16.246 4.311 11.117 1.00 91.62 82 ALA A O 1
ATOM 635 N N . PRO A 1 83 ? -16.050 3.631 8.982 1.00 92.19 83 PRO A N 1
ATOM 636 C CA . PRO A 1 83 ? -16.907 2.459 9.180 1.00 92.19 83 PRO A CA 1
ATOM 637 C C . PRO A 1 83 ? -16.356 1.470 10.217 1.00 92.19 83 PRO A C 1
ATOM 639 O O . PRO A 1 83 ? -17.114 0.897 10.999 1.00 92.19 83 PRO A O 1
ATOM 642 N N . PHE A 1 84 ? -15.034 1.287 10.268 1.00 93.38 84 PHE A N 1
ATOM 643 C CA . PHE A 1 84 ? -14.389 0.383 11.224 1.00 93.38 84 PHE A CA 1
ATOM 644 C C . PHE A 1 84 ? -14.381 0.971 12.636 1.00 93.38 84 PHE A C 1
ATOM 646 O O . PHE A 1 84 ? -14.673 0.261 13.600 1.00 93.38 84 PHE A O 1
ATOM 653 N N . LEU A 1 85 ? -14.100 2.273 12.760 1.00 91.81 85 LEU A N 1
ATOM 654 C CA . LEU A 1 85 ? -14.174 2.988 14.037 1.00 91.81 85 LEU A CA 1
ATOM 655 C C . LEU A 1 85 ? -15.592 2.951 14.614 1.00 91.81 85 LEU A C 1
ATOM 657 O O . LEU A 1 85 ? -15.774 2.752 15.814 1.00 91.81 85 LEU A O 1
ATOM 661 N N . HIS A 1 86 ? -16.603 3.080 13.756 1.00 95.00 86 HIS A N 1
ATOM 662 C CA . HIS A 1 86 ? -18.006 2.984 14.144 1.00 95.00 86 HIS A CA 1
ATOM 663 C C . HIS A 1 86 ? -18.408 1.585 14.605 1.00 95.00 86 HIS A C 1
ATOM 665 O O . HIS A 1 86 ? -19.029 1.452 15.660 1.00 95.00 86 HIS A O 1
ATOM 671 N N . LEU A 1 87 ? -17.983 0.542 13.889 1.00 95.19 87 LEU A N 1
ATOM 672 C CA . LEU A 1 87 ? -18.183 -0.836 14.331 1.00 95.19 87 LEU A CA 1
ATOM 673 C C . LEU A 1 87 ? -17.520 -1.084 15.696 1.00 95.19 87 LEU A C 1
ATOM 675 O O . LEU A 1 87 ? -18.139 -1.662 16.590 1.00 95.19 87 LEU A O 1
ATOM 679 N N . GLY A 1 88 ? -16.292 -0.592 15.885 1.00 94.06 88 GLY A N 1
ATOM 680 C CA . GLY A 1 88 ? -15.593 -0.646 17.169 1.00 94.06 88 GLY A CA 1
ATOM 681 C C . GLY A 1 88 ? -16.360 0.070 18.286 1.00 94.06 88 GLY A C 1
ATOM 682 O O . GLY A 1 88 ? -16.520 -0.483 19.375 1.00 94.06 88 GLY A O 1
ATOM 683 N N . ALA A 1 89 ? -16.904 1.257 18.008 1.00 94.50 89 ALA A N 1
ATOM 684 C CA . ALA A 1 89 ? -17.722 2.010 18.957 1.00 94.50 89 ALA A CA 1
ATOM 685 C C . ALA A 1 89 ? -19.016 1.267 19.337 1.00 94.50 89 ALA A C 1
ATOM 687 O O . ALA A 1 89 ? -19.371 1.224 20.516 1.00 94.50 89 ALA A O 1
ATOM 688 N N . LEU A 1 90 ? -19.692 0.627 18.376 1.00 95.94 90 LEU A N 1
ATOM 689 C CA . LEU A 1 90 ? -20.879 -0.196 18.636 1.00 95.94 90 LEU A CA 1
ATOM 690 C C . LEU A 1 90 ? -20.559 -1.401 19.524 1.00 95.94 90 LEU A C 1
ATOM 692 O O . LEU A 1 90 ? -21.282 -1.663 20.490 1.00 95.94 90 LEU A O 1
ATOM 696 N N . VAL A 1 91 ? -19.464 -2.112 19.240 1.00 95.00 91 VAL A N 1
ATOM 697 C CA . VAL A 1 91 ? -19.002 -3.235 20.070 1.00 95.00 91 VAL A CA 1
ATOM 698 C C . VAL A 1 91 ? -18.683 -2.756 21.488 1.00 95.00 91 VAL A C 1
ATOM 700 O O . VAL A 1 91 ? -19.128 -3.375 22.455 1.00 95.00 91 VAL A O 1
ATOM 703 N N . ALA A 1 92 ? -17.987 -1.625 21.629 1.00 91.44 92 ALA A N 1
ATOM 704 C CA . ALA A 1 92 ? -17.641 -1.052 22.928 1.00 91.44 92 ALA A CA 1
ATOM 705 C C . ALA A 1 92 ? -18.881 -0.639 23.740 1.00 91.44 92 ALA A C 1
ATOM 707 O O . ALA A 1 92 ? -19.000 -1.010 24.908 1.00 91.44 92 ALA A O 1
ATOM 708 N N . VAL A 1 93 ? -19.838 0.073 23.134 1.00 95.12 93 VAL A N 1
ATOM 709 C CA . VAL A 1 93 ? -21.089 0.471 23.808 1.00 95.12 93 VAL A CA 1
ATOM 710 C C . VAL A 1 93 ? -21.941 -0.742 24.179 1.00 95.12 93 VAL A C 1
ATOM 712 O O . VAL A 1 93 ? -22.556 -0.761 25.249 1.00 95.12 93 VAL A O 1
ATOM 715 N N . THR A 1 94 ? -21.937 -1.785 23.349 1.00 93.31 94 THR A N 1
ATOM 716 C CA . THR A 1 94 ? -22.617 -3.049 23.660 1.00 93.31 94 THR A CA 1
ATOM 717 C C . THR A 1 94 ? -21.955 -3.751 24.845 1.00 93.31 94 THR A C 1
ATOM 719 O O . THR A 1 94 ? -22.651 -4.162 25.770 1.00 93.31 94 THR A O 1
ATOM 722 N N . ALA A 1 95 ? -20.622 -3.828 24.884 1.00 90.75 95 ALA A N 1
ATOM 723 C CA . ALA A 1 95 ? -19.891 -4.420 26.006 1.00 90.75 95 ALA A CA 1
ATOM 724 C C . ALA A 1 95 ? -20.100 -3.640 27.320 1.00 90.75 95 ALA A C 1
ATOM 726 O O . ALA A 1 95 ? -20.279 -4.236 28.382 1.00 90.75 95 ALA A O 1
ATOM 727 N N . LEU A 1 96 ? -20.139 -2.305 27.252 1.00 89.50 96 LEU A N 1
ATOM 728 C CA . LEU A 1 96 ? -20.353 -1.430 28.410 1.00 89.50 96 LEU A CA 1
ATOM 729 C C . LEU A 1 96 ? -21.809 -1.406 28.904 1.00 89.50 96 LEU A C 1
ATOM 731 O O . LEU A 1 96 ? -22.052 -0.983 30.037 1.00 89.50 96 LEU A O 1
ATOM 735 N N . SER A 1 97 ? -22.771 -1.882 28.106 1.00 92.81 97 SER A N 1
ATOM 736 C CA . SER A 1 97 ? -24.198 -1.892 28.467 1.00 92.81 97 SER A CA 1
ATOM 737 C C . SER A 1 97 ? -24.473 -2.629 29.783 1.00 92.81 97 SER A C 1
ATOM 739 O O . SER A 1 97 ? -25.250 -2.150 30.611 1.00 92.81 97 SER A O 1
ATOM 741 N N . TRP A 1 98 ? -23.766 -3.736 30.033 1.00 90.75 98 TRP A N 1
ATOM 742 C CA . TRP A 1 98 ? -23.859 -4.490 31.284 1.00 90.75 98 TRP A CA 1
ATOM 743 C C . TRP A 1 98 ? -23.442 -3.647 32.496 1.00 90.75 98 TRP A C 1
ATOM 745 O O . TRP A 1 98 ? -24.101 -3.674 33.536 1.00 90.75 98 TRP A O 1
ATOM 755 N N . LEU A 1 99 ? -22.379 -2.846 32.357 1.00 87.88 99 LEU A N 1
ATOM 756 C CA . LEU A 1 99 ? -21.883 -1.975 33.423 1.00 87.88 99 LEU A CA 1
ATOM 757 C C . LEU A 1 99 ? -22.915 -0.893 33.768 1.00 87.88 99 LEU A C 1
ATOM 759 O O . LEU A 1 99 ? -23.203 -0.657 34.943 1.00 87.88 99 LEU A O 1
ATOM 763 N N . VAL A 1 100 ? -23.505 -0.280 32.737 1.00 89.31 100 VAL A N 1
ATOM 764 C CA . VAL A 1 100 ? -24.567 0.726 32.875 1.00 89.31 100 VAL A CA 1
ATOM 765 C C . VAL A 1 100 ? -25.800 0.115 33.542 1.00 89.31 100 VAL A C 1
ATOM 767 O O . VAL A 1 100 ? -26.325 0.693 34.492 1.00 89.31 100 VAL A O 1
ATOM 770 N N . SER A 1 101 ? -26.211 -1.087 33.126 1.00 89.19 101 SER A N 1
ATOM 771 C CA . SER A 1 101 ? -27.322 -1.820 33.747 1.00 89.19 101 SER A CA 1
ATOM 772 C C . SER A 1 101 ? -27.058 -2.134 35.223 1.00 89.19 101 SER A C 1
ATOM 774 O O . SER A 1 101 ? -27.964 -2.033 36.051 1.00 89.19 101 SER A O 1
ATOM 776 N N . GLY A 1 102 ? -25.820 -2.487 35.580 1.00 86.56 102 GLY A N 1
ATOM 777 C CA . GLY A 1 102 ? -25.429 -2.739 36.967 1.00 86.56 102 GLY A CA 1
ATOM 778 C C . GLY A 1 102 ? -25.524 -1.492 37.851 1.00 86.56 102 GLY A C 1
ATOM 779 O O . GLY A 1 102 ? -25.990 -1.579 38.987 1.00 86.56 102 GLY A O 1
ATOM 780 N N . GLN A 1 103 ? -25.128 -0.323 37.337 1.00 86.62 103 GLN A N 1
ATOM 781 C CA . GLN A 1 103 ? -25.278 0.950 38.058 1.00 86.62 103 GLN A CA 1
ATOM 782 C C . GLN A 1 103 ? -26.741 1.393 38.141 1.00 86.62 103 GLN A C 1
ATOM 784 O O . GLN A 1 103 ? -27.178 1.866 39.188 1.00 86.62 103 GLN A O 1
ATOM 789 N N . PHE A 1 104 ? -27.515 1.171 37.078 1.00 90.06 104 PHE A N 1
ATOM 790 C CA . PHE A 1 104 ? -28.952 1.435 37.058 1.00 90.06 104 PHE A CA 1
ATOM 791 C C . PHE A 1 104 ? -29.690 0.644 38.150 1.00 90.06 104 PHE A C 1
ATOM 793 O O . PHE A 1 104 ? -30.511 1.210 38.870 1.00 90.06 104 PHE A O 1
ATOM 800 N N . ALA A 1 105 ? -29.346 -0.637 38.328 1.00 88.12 105 ALA A N 1
ATOM 801 C CA . ALA A 1 105 ? -29.934 -1.492 39.360 1.00 88.12 105 ALA A CA 1
ATOM 802 C C . ALA A 1 105 ? -29.572 -1.063 40.796 1.00 88.12 105 ALA A C 1
ATOM 804 O O . ALA A 1 105 ? -30.356 -1.287 41.714 1.00 88.12 105 ALA A O 1
ATOM 805 N N . LYS A 1 106 ? -28.400 -0.444 41.001 1.00 86.88 106 LYS A N 1
ATOM 806 C CA . LYS A 1 106 ? -27.951 0.073 42.310 1.00 86.88 106 LYS A CA 1
ATOM 807 C C . LYS A 1 106 ? -28.474 1.480 42.620 1.00 86.88 106 LYS A C 1
ATOM 809 O O . LYS A 1 106 ? -28.347 1.939 43.751 1.00 86.88 106 LYS A O 1
ATOM 814 N N . ALA A 1 107 ? -29.009 2.191 41.632 1.00 88.25 107 ALA A N 1
ATOM 815 C CA . ALA A 1 107 ? -29.462 3.562 41.805 1.00 88.25 107 ALA A CA 1
ATOM 816 C C . ALA A 1 107 ? -30.797 3.619 42.567 1.00 88.25 107 ALA A C 1
ATOM 818 O O . ALA A 1 107 ? -31.799 3.079 42.113 1.00 88.25 107 ALA A O 1
ATOM 819 N N . GLU A 1 108 ? -30.824 4.333 43.695 1.00 87.69 108 GLU A N 1
ATOM 820 C CA . GLU A 1 108 ? -32.026 4.470 44.536 1.00 87.69 108 GLU A CA 1
ATOM 821 C C . GLU A 1 108 ? -32.982 5.578 44.060 1.00 87.69 108 GLU A C 1
ATOM 823 O O . GLU A 1 108 ? -34.176 5.552 44.351 1.00 87.69 108 GLU A O 1
ATOM 828 N N . ARG A 1 109 ? -32.471 6.583 43.332 1.00 93.38 109 ARG A N 1
ATOM 829 C CA . ARG A 1 109 ? -33.261 7.738 42.879 1.00 93.38 109 ARG A CA 1
ATOM 830 C C . ARG A 1 109 ? -33.758 7.539 41.447 1.00 93.38 109 ARG A C 1
ATOM 832 O O . ARG A 1 109 ? -32.968 7.352 40.523 1.00 93.38 109 ARG A O 1
ATOM 839 N N . ALA A 1 110 ? -35.063 7.720 41.238 1.00 90.88 110 ALA A N 1
ATOM 840 C CA . ALA A 1 110 ? -35.675 7.658 39.907 1.00 90.88 110 ALA A CA 1
ATOM 841 C C . ALA A 1 110 ? -35.071 8.681 38.925 1.00 90.88 110 ALA A C 1
ATOM 843 O O . ALA A 1 110 ? -34.909 8.398 37.741 1.00 90.88 110 ALA A O 1
ATOM 844 N N . THR A 1 111 ? -34.667 9.858 39.416 1.00 90.56 111 THR A N 1
ATOM 845 C CA . THR A 1 111 ? -34.011 10.884 38.592 1.00 90.56 111 THR A CA 1
ATOM 846 C C . THR A 1 111 ? -32.656 10.427 38.061 1.00 90.56 111 THR A C 1
ATOM 848 O O . THR A 1 111 ? -32.358 10.669 36.896 1.00 90.56 111 THR A O 1
ATOM 851 N N . SER A 1 112 ? -31.847 9.725 38.863 1.00 87.88 112 SER A N 1
ATOM 852 C CA . SER A 1 112 ? -30.557 9.205 38.397 1.00 87.88 112 SER A CA 1
ATOM 853 C C . SER A 1 112 ? -30.729 8.042 37.422 1.00 87.88 112 SER A C 1
ATOM 855 O O . SER A 1 112 ? -29.997 7.969 36.441 1.00 87.88 112 SER A O 1
ATOM 857 N N . GLN A 1 113 ? -31.727 7.182 37.640 1.00 90.44 113 GLN A N 1
ATOM 858 C CA . GLN A 1 113 ? -32.083 6.103 36.713 1.00 90.44 113 GLN A CA 1
ATOM 859 C C . GLN A 1 113 ? -32.507 6.645 35.341 1.00 90.44 113 GLN A C 1
ATOM 861 O O . GLN A 1 113 ? -31.983 6.207 34.317 1.00 90.44 113 GLN A O 1
ATOM 866 N N . LEU A 1 114 ? -33.399 7.641 35.320 1.00 92.94 114 LEU A N 1
ATOM 867 C CA . LEU A 1 114 ? -33.829 8.315 34.091 1.00 92.94 114 LEU A CA 1
ATOM 868 C C . LEU A 1 114 ? -32.662 8.993 33.369 1.00 92.94 114 LEU A C 1
ATOM 870 O O . LEU A 1 114 ? -32.563 8.899 32.148 1.00 92.94 114 LEU A O 1
ATOM 874 N N . LEU A 1 115 ? -31.760 9.642 34.109 1.00 93.38 115 LEU A N 1
ATOM 875 C CA . LEU A 1 115 ? -30.612 10.337 33.530 1.00 93.38 115 LEU A CA 1
ATOM 876 C C . LEU A 1 115 ? -29.610 9.349 32.912 1.00 93.38 115 LEU A C 1
ATOM 878 O O . LEU A 1 115 ? -29.177 9.571 31.782 1.00 93.38 115 LEU A O 1
ATOM 882 N N . MET A 1 116 ? -29.301 8.235 33.591 1.00 91.31 116 MET A N 1
ATOM 883 C CA . MET A 1 116 ? -28.442 7.161 33.061 1.00 91.31 116 MET A CA 1
ATOM 884 C C . MET A 1 116 ? -29.042 6.510 31.811 1.00 91.31 116 MET A C 1
ATOM 886 O O . MET A 1 116 ? -28.353 6.328 30.809 1.00 91.31 116 MET A O 1
ATOM 890 N N . LEU A 1 117 ? -30.332 6.176 31.855 1.00 93.25 117 LEU A N 1
ATOM 891 C CA . LEU A 1 117 ? -31.011 5.527 30.738 1.00 93.25 117 LEU A CA 1
ATOM 892 C C . LEU A 1 117 ? -31.134 6.473 29.536 1.00 93.25 117 LEU A C 1
ATOM 894 O O . LEU A 1 117 ? -30.849 6.081 28.407 1.00 93.25 117 LEU A O 1
ATOM 898 N N . GLY A 1 118 ? -31.494 7.735 29.784 1.00 94.50 118 GLY A N 1
ATOM 899 C CA . GLY A 1 118 ? -31.590 8.767 28.755 1.00 94.50 118 GLY A CA 1
ATOM 900 C C . GLY A 1 118 ? -30.248 9.052 28.085 1.00 94.50 118 GLY A C 1
ATOM 901 O O . GLY A 1 118 ? -30.184 9.108 26.859 1.00 94.50 118 GLY A O 1
ATOM 902 N N . THR A 1 119 ? -29.162 9.163 28.857 1.00 94.56 119 THR A N 1
ATOM 903 C CA . THR A 1 119 ? -27.815 9.333 28.282 1.00 94.56 119 THR A CA 1
ATOM 904 C C . THR A 1 119 ? -27.368 8.108 27.492 1.00 94.56 119 THR A C 1
ATOM 906 O O . THR A 1 119 ? -26.868 8.270 26.381 1.00 94.56 119 THR A O 1
ATOM 909 N N . TYR A 1 120 ? -27.597 6.892 27.997 1.00 94.56 120 TYR A N 1
ATOM 910 C CA . TYR A 1 120 ? -27.270 5.667 27.264 1.00 94.56 120 TYR A CA 1
ATOM 911 C C . TYR A 1 120 ? -28.011 5.589 25.922 1.00 94.56 120 TYR A C 1
ATOM 913 O O . TYR A 1 120 ? -27.380 5.405 24.881 1.00 94.56 120 TYR A O 1
ATOM 921 N N . PHE A 1 121 ? -29.330 5.806 25.917 1.00 95.25 121 PHE A N 1
ATOM 922 C CA . PHE A 1 121 ? -30.109 5.805 24.678 1.00 95.25 121 PHE A CA 1
ATOM 923 C C . PHE A 1 121 ? -29.707 6.926 23.723 1.00 95.25 121 PHE A C 1
ATOM 925 O O . PHE A 1 121 ? -29.663 6.684 22.521 1.00 95.25 121 PHE A O 1
ATOM 932 N N . ALA A 1 122 ? -29.379 8.121 24.221 1.00 96.38 122 ALA A N 1
ATOM 933 C CA . ALA A 1 122 ? -28.900 9.214 23.379 1.00 96.38 122 ALA A CA 1
ATOM 934 C C . ALA A 1 122 ? -27.578 8.858 22.678 1.00 96.38 122 ALA A C 1
ATOM 936 O O . ALA A 1 122 ? -27.443 9.092 21.478 1.00 96.38 122 ALA A O 1
ATOM 937 N N . VAL A 1 123 ? -26.629 8.241 23.394 1.00 95.69 123 VAL A N 1
ATOM 938 C CA . VAL A 1 123 ? -25.356 7.773 22.817 1.00 95.69 123 VAL A CA 1
ATOM 939 C C . VAL A 1 123 ? -25.596 6.681 21.777 1.00 95.69 123 VAL A C 1
ATOM 941 O O . VAL A 1 123 ? -25.066 6.761 20.670 1.00 95.69 123 VAL A O 1
ATOM 944 N N . VAL A 1 124 ? -26.420 5.682 22.106 1.00 95.31 124 VAL A N 1
ATOM 945 C CA . VAL A 1 124 ? -26.759 4.587 21.188 1.00 95.31 124 VAL A CA 1
ATOM 946 C C . VAL A 1 124 ? -27.443 5.127 19.931 1.00 95.31 124 VAL A C 1
ATOM 948 O O . VAL A 1 124 ? -27.023 4.798 18.826 1.00 95.31 124 VAL A O 1
ATOM 951 N N . LEU A 1 125 ? -28.444 5.998 20.078 1.00 96.12 125 LEU A N 1
ATOM 952 C CA . LEU A 1 125 ? -29.139 6.632 18.958 1.00 96.12 125 LEU A CA 1
ATOM 953 C C . LEU A 1 125 ? -28.173 7.435 18.083 1.00 96.12 125 LEU A C 1
ATOM 955 O O . LEU A 1 125 ? -28.196 7.283 16.865 1.00 96.12 125 LEU A O 1
ATOM 959 N N . GLY A 1 126 ? -27.302 8.241 18.695 1.00 95.31 126 GLY A N 1
ATOM 960 C CA . GLY A 1 126 ? -26.263 8.979 17.982 1.00 95.31 126 GLY A CA 1
ATOM 961 C C . GLY A 1 126 ? -25.394 8.046 17.142 1.00 95.31 126 GLY A C 1
ATOM 962 O O . GLY A 1 126 ? -25.258 8.262 15.941 1.00 95.31 126 GLY A O 1
ATOM 963 N N . LEU A 1 127 ? -24.892 6.956 17.733 1.00 95.06 127 LEU A N 1
ATOM 964 C CA . LEU A 1 127 ? -24.116 5.951 17.005 1.00 95.06 127 LEU A CA 1
ATOM 965 C C . LEU A 1 127 ? -24.913 5.317 15.862 1.00 95.06 127 LEU A C 1
ATOM 967 O O . LEU A 1 127 ? -24.365 5.161 14.780 1.00 95.06 127 LEU A O 1
ATOM 971 N N . TYR A 1 128 ? -26.195 4.998 16.032 1.00 94.19 128 TYR A N 1
ATOM 972 C CA . TYR A 1 128 ? -27.004 4.450 14.934 1.00 94.19 128 TYR A CA 1
ATOM 973 C C . TYR A 1 128 ? -27.233 5.438 13.780 1.00 94.19 128 TYR A C 1
ATOM 975 O O . TYR A 1 128 ? -27.459 4.999 12.654 1.00 94.19 128 TYR A O 1
ATOM 983 N N . LEU A 1 129 ? -27.148 6.748 14.030 1.00 95.81 129 LEU A N 1
ATOM 984 C CA . LEU A 1 129 ? -27.301 7.785 13.004 1.00 95.81 129 LEU A CA 1
ATOM 985 C C . LEU A 1 129 ? -25.982 8.154 12.303 1.00 95.81 129 LEU A C 1
ATOM 987 O O . LEU A 1 129 ? -26.022 8.643 11.177 1.00 95.81 129 LEU A O 1
ATOM 991 N N . VAL A 1 130 ? -24.823 7.886 12.915 1.00 93.50 130 VAL A N 1
ATOM 992 C CA . VAL A 1 130 ? -23.486 8.179 12.350 1.00 93.50 130 VAL A CA 1
ATOM 993 C C . VAL A 1 130 ? -23.261 7.615 10.932 1.00 93.50 130 VAL A C 1
ATOM 995 O O . VAL A 1 130 ? -22.691 8.330 10.111 1.00 93.50 130 VAL A O 1
ATOM 998 N N . PRO A 1 131 ? -23.728 6.406 10.558 1.00 92.38 131 PRO A N 1
ATOM 999 C CA . PRO A 1 131 ? -23.560 5.910 9.191 1.00 92.38 131 PRO A CA 1
ATOM 1000 C C . PRO A 1 131 ? -24.180 6.800 8.109 1.00 92.38 131 PRO A C 1
ATOM 1002 O O . PRO A 1 131 ? -23.721 6.776 6.970 1.00 92.38 131 PRO A O 1
ATOM 1005 N N . LEU A 1 132 ? -25.183 7.617 8.454 1.00 90.25 132 LEU A N 1
ATOM 1006 C CA . LEU A 1 132 ? -25.797 8.570 7.524 1.00 90.25 132 LEU A CA 1
ATOM 1007 C C . LEU A 1 132 ? -24.862 9.732 7.168 1.00 90.25 132 LEU A C 1
ATOM 1009 O O . LEU A 1 132 ? -25.090 10.409 6.169 1.00 90.25 132 LEU A O 1
ATOM 1013 N N . THR A 1 133 ? -23.824 9.979 7.971 1.00 88.62 133 THR A N 1
ATOM 1014 C CA . THR A 1 133 ? -22.863 11.069 7.753 1.00 88.62 133 THR A CA 1
ATOM 1015 C C . THR A 1 133 ? -21.578 10.602 7.072 1.00 88.62 133 THR A C 1
ATOM 1017 O O . THR A 1 133 ? -20.674 11.408 6.858 1.00 88.62 133 THR A O 1
ATOM 1020 N N . PHE A 1 134 ? -21.445 9.312 6.748 1.00 88.94 134 PHE A N 1
ATOM 1021 C CA . PHE A 1 134 ? -20.245 8.800 6.093 1.00 88.94 134 PHE A CA 1
ATOM 1022 C C . PHE A 1 134 ? -20.165 9.261 4.643 1.00 88.94 134 PHE A C 1
ATOM 1024 O O . PHE A 1 134 ? -21.037 8.980 3.828 1.00 88.94 134 PHE A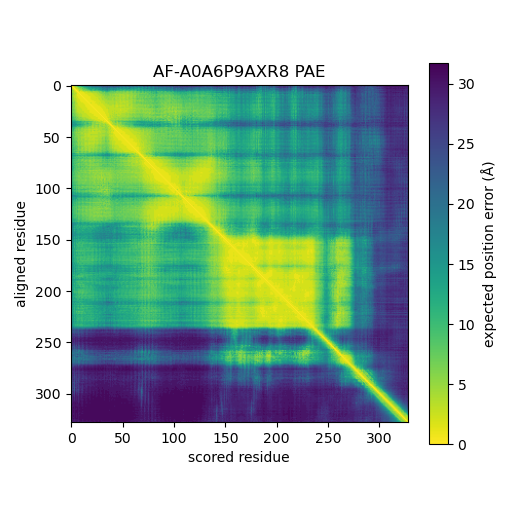 O 1
ATOM 1031 N N . SER A 1 135 ? -19.065 9.936 4.323 1.00 83.19 135 SER A N 1
ATOM 1032 C CA . SER A 1 135 ? -18.673 10.267 2.957 1.00 83.19 135 SER A CA 1
ATOM 1033 C C . SER A 1 135 ? -17.445 9.437 2.603 1.00 83.19 135 SER A C 1
ATOM 1035 O O . SER A 1 135 ? -16.470 9.430 3.353 1.00 83.19 135 SER A O 1
ATOM 1037 N N . SER A 1 136 ? -17.500 8.703 1.490 1.00 82.38 136 SER A N 1
ATOM 1038 C CA . SER A 1 136 ? -16.358 7.916 1.024 1.00 82.38 136 SER A CA 1
ATOM 1039 C C . SER A 1 136 ? -15.469 8.783 0.133 1.00 82.38 136 SER A C 1
ATOM 1041 O O . SER A 1 136 ? -15.946 9.226 -0.911 1.00 82.38 136 SER A O 1
ATOM 1043 N N . PRO A 1 137 ? -14.178 8.974 0.461 1.00 77.19 137 PRO A N 1
ATOM 1044 C CA . PRO A 1 137 ? -13.264 9.710 -0.412 1.00 77.19 137 PRO A CA 1
ATOM 1045 C C . PRO A 1 137 ? -13.008 8.974 -1.739 1.00 77.19 137 PRO A C 1
ATOM 1047 O O . PRO A 1 137 ? -12.569 9.575 -2.712 1.00 77.19 137 PRO A O 1
ATOM 1050 N N . CYS A 1 138 ? -13.300 7.670 -1.804 1.00 78.12 138 CYS A N 1
ATOM 1051 C CA . CYS A 1 138 ? -13.117 6.849 -3.000 1.00 78.12 138 CYS A CA 1
ATOM 1052 C C . CYS A 1 138 ? -14.260 6.987 -4.017 1.00 78.12 138 CYS A C 1
ATOM 1054 O O . CYS A 1 138 ? -14.101 6.584 -5.168 1.00 78.12 138 CYS A O 1
ATOM 1056 N N . ILE A 1 139 ? -15.419 7.506 -3.601 1.00 80.94 139 ILE A N 1
ATOM 1057 C CA . ILE A 1 139 ? -16.600 7.653 -4.455 1.00 80.94 139 ILE A CA 1
ATOM 1058 C C . ILE A 1 139 ? -16.837 9.146 -4.648 1.00 80.94 139 ILE A C 1
ATOM 1060 O O . ILE A 1 139 ? -17.516 9.791 -3.857 1.00 80.94 139 ILE A O 1
ATOM 1064 N N . MET A 1 140 ? -16.248 9.688 -5.710 1.00 81.31 140 MET A N 1
ATOM 1065 C CA . MET A 1 140 ? -16.408 11.086 -6.101 1.00 81.31 140 MET A CA 1
ATOM 1066 C C . MET A 1 140 ? -17.312 11.183 -7.325 1.00 81.31 140 MET A C 1
ATOM 1068 O O . MET A 1 140 ? -17.246 10.353 -8.239 1.00 81.31 140 MET A O 1
ATOM 1072 N N . GLU A 1 141 ? -18.153 12.213 -7.368 1.00 86.38 141 GLU A N 1
ATOM 1073 C CA . GLU A 1 141 ? -18.887 12.519 -8.586 1.00 86.38 141 GLU A CA 1
ATOM 1074 C C . GLU A 1 141 ? -17.934 13.058 -9.653 1.00 86.38 141 GLU A C 1
ATOM 1076 O O . GLU A 1 141 ? -16.931 13.710 -9.369 1.00 86.38 141 GLU A O 1
ATOM 1081 N N . ARG A 1 142 ? -18.278 12.840 -10.925 1.00 83.56 142 ARG A N 1
ATOM 1082 C CA . ARG A 1 142 ? -17.434 13.257 -12.051 1.00 83.56 142 ARG A CA 1
ATOM 1083 C C . ARG A 1 142 ? -17.142 14.762 -12.069 1.00 83.56 142 ARG A C 1
ATOM 1085 O O . ARG A 1 142 ? -16.101 15.160 -12.576 1.00 83.56 142 ARG A O 1
ATOM 1092 N N . LYS A 1 143 ? -18.065 15.573 -11.543 1.00 87.06 143 LYS A N 1
ATOM 1093 C CA . LYS A 1 143 ? -17.945 17.035 -11.451 1.00 87.06 143 LYS A CA 1
ATOM 1094 C C . LYS A 1 143 ? -16.893 17.487 -10.427 1.00 87.06 143 LYS A C 1
ATOM 1096 O O . LYS A 1 143 ? -16.355 18.575 -10.575 1.00 87.06 143 LYS A O 1
ATOM 1101 N N . ASP A 1 144 ? -16.608 16.641 -9.436 1.00 86.62 144 ASP A N 1
ATOM 1102 C CA . ASP A 1 144 ? -15.683 16.918 -8.333 1.00 86.62 144 ASP A CA 1
ATOM 1103 C C . ASP A 1 144 ? -14.290 16.315 -8.590 1.00 86.62 144 ASP A C 1
ATOM 1105 O O . ASP A 1 144 ? -13.366 16.501 -7.801 1.00 86.62 144 ASP A O 1
ATOM 1109 N N . LEU A 1 145 ? -14.117 15.578 -9.696 1.00 85.75 145 LEU A N 1
ATOM 1110 C CA . LEU A 1 145 ? -12.817 15.058 -10.104 1.00 85.75 145 LEU A CA 1
ATOM 1111 C C . LEU A 1 145 ? -11.916 16.202 -10.580 1.00 85.75 145 LEU A C 1
ATOM 1113 O O . LEU A 1 145 ? -12.311 17.037 -11.394 1.00 85.75 145 LEU A O 1
ATOM 1117 N N . GLY A 1 146 ? -10.668 16.183 -10.114 1.00 84.69 146 GLY A N 1
ATOM 1118 C CA . GLY A 1 146 ? -9.616 17.049 -10.631 1.00 84.69 146 GLY A CA 1
ATOM 1119 C C . GLY A 1 146 ? -9.261 16.757 -12.099 1.00 84.69 146 GLY A C 1
ATOM 1120 O O . GLY A 1 146 ? -9.852 15.883 -12.747 1.00 84.69 146 GLY A O 1
ATOM 1121 N N . PRO A 1 147 ? -8.266 17.470 -12.655 1.00 87.00 147 PRO A N 1
ATOM 1122 C CA . PRO A 1 147 ? -7.773 17.196 -13.999 1.00 87.00 147 PRO A CA 1
ATOM 1123 C C . PRO A 1 147 ? -7.318 15.737 -14.132 1.00 87.00 147 PRO A C 1
ATOM 1125 O O . PRO A 1 147 ? -6.858 15.113 -13.174 1.00 87.00 147 PRO A O 1
ATOM 1128 N N . ARG A 1 148 ? -7.430 15.188 -15.348 1.00 84.56 148 ARG A N 1
ATOM 1129 C CA . ARG A 1 148 ? -7.007 13.812 -15.637 1.00 84.56 148 ARG A CA 1
ATOM 1130 C C . ARG A 1 148 ? -5.544 13.618 -15.203 1.00 84.56 148 ARG A C 1
ATOM 1132 O O . ARG A 1 148 ? -4.705 14.430 -15.599 1.00 84.56 148 ARG A O 1
ATOM 1139 N N . PRO A 1 149 ? -5.220 12.546 -14.457 1.00 88.56 149 PRO A N 1
ATOM 1140 C CA . PRO A 1 149 ? -3.855 12.309 -14.012 1.00 88.56 149 PRO A CA 1
ATOM 1141 C C . PRO A 1 149 ? -2.913 12.118 -15.202 1.00 88.56 149 PRO A C 1
ATOM 1143 O O . PRO A 1 149 ? -3.290 11.563 -16.242 1.00 88.56 149 PRO A O 1
ATOM 1146 N N . ALA A 1 150 ? -1.670 12.562 -15.029 1.00 90.38 150 ALA A N 1
ATOM 1147 C CA . ALA A 1 150 ? -0.604 12.303 -15.982 1.00 90.38 150 ALA A CA 1
ATOM 1148 C C . ALA A 1 150 ? -0.335 10.793 -16.061 1.00 90.38 150 ALA A C 1
ATOM 1150 O O . ALA A 1 150 ? -0.145 10.131 -15.044 1.00 90.38 150 ALA A O 1
ATOM 1151 N N . ILE A 1 151 ? -0.315 10.245 -17.277 1.00 89.44 151 ILE A N 1
ATOM 1152 C CA . ILE A 1 151 ? -0.025 8.826 -17.509 1.00 89.44 151 ILE A CA 1
ATOM 1153 C C . ILE A 1 151 ? 1.456 8.689 -17.845 1.00 89.44 151 ILE A C 1
ATOM 1155 O O . ILE A 1 151 ? 1.918 9.281 -18.821 1.00 89.44 151 ILE A O 1
ATOM 1159 N N . LEU A 1 152 ? 2.183 7.899 -17.059 1.00 91.69 152 LEU A N 1
ATOM 1160 C CA . LEU A 1 152 ? 3.584 7.572 -17.305 1.00 91.69 152 LEU A CA 1
ATOM 1161 C C . LEU A 1 152 ? 3.699 6.147 -17.857 1.00 91.69 152 LEU A C 1
ATOM 1163 O O . LEU A 1 152 ? 3.165 5.203 -17.277 1.00 91.69 152 LEU A O 1
ATOM 1167 N N . GLY A 1 153 ? 4.401 5.992 -18.978 1.00 91.38 153 GLY A N 1
ATOM 1168 C CA . GLY A 1 153 ? 4.732 4.695 -19.556 1.00 91.38 153 GLY A CA 1
ATOM 1169 C C . GLY A 1 153 ? 5.805 3.993 -18.727 1.00 91.38 153 GLY A C 1
ATOM 1170 O O . GLY A 1 153 ? 6.993 4.275 -18.889 1.00 91.38 153 GLY A O 1
ATOM 1171 N N . HIS A 1 154 ? 5.388 3.103 -17.828 1.00 94.31 154 HIS A N 1
ATOM 1172 C CA . HIS A 1 154 ? 6.279 2.290 -17.000 1.00 94.31 154 HIS A CA 1
ATOM 1173 C C . HIS A 1 154 ? 7.137 1.377 -17.886 1.00 94.31 154 HIS A C 1
ATOM 1175 O O . HIS A 1 154 ? 6.596 0.525 -18.590 1.00 94.31 154 HIS A O 1
ATOM 1181 N N . ARG A 1 155 ? 8.462 1.579 -17.890 1.00 93.62 155 ARG A N 1
ATOM 1182 C CA . ARG A 1 155 ? 9.427 0.927 -18.804 1.00 93.62 155 ARG A CA 1
ATOM 1183 C C . ARG A 1 155 ? 9.117 1.131 -20.289 1.00 93.62 155 ARG A C 1
ATOM 1185 O O . ARG A 1 155 ? 9.455 0.288 -21.131 1.00 93.62 155 ARG A O 1
ATOM 1192 N N . GLY A 1 156 ? 8.439 2.237 -20.605 1.00 90.94 156 GLY A N 1
ATOM 1193 C CA . GLY A 1 156 ? 7.852 2.539 -21.909 1.00 90.94 156 GLY A CA 1
ATOM 1194 C C . GLY A 1 156 ? 6.439 1.966 -22.059 1.00 90.94 156 GLY A C 1
ATOM 1195 O O . GLY A 1 156 ? 5.540 2.311 -21.297 1.00 90.94 156 GLY A O 1
ATOM 1196 N N . ALA A 1 157 ? 6.222 1.132 -23.071 1.00 91.12 157 ALA A N 1
ATOM 1197 C CA . ALA A 1 157 ? 4.985 0.410 -23.337 1.00 91.12 157 ALA A CA 1
ATOM 1198 C C . ALA A 1 157 ? 5.246 -1.113 -23.355 1.00 91.12 157 ALA A C 1
ATOM 1200 O O . ALA A 1 157 ? 5.189 -1.734 -24.419 1.00 91.12 157 ALA A O 1
ATOM 1201 N N . PRO A 1 158 ? 5.505 -1.738 -22.190 1.00 89.75 158 PRO A N 1
ATOM 1202 C CA . PRO A 1 158 ? 5.934 -3.136 -22.069 1.00 89.75 158 PRO A CA 1
ATOM 1203 C C . PRO A 1 158 ? 4.871 -4.154 -22.499 1.00 89.75 158 PRO A C 1
ATOM 1205 O O . PRO A 1 158 ? 5.169 -5.328 -22.644 1.00 89.75 158 PRO A O 1
ATOM 1208 N N . MET A 1 159 ? 3.623 -3.729 -22.712 1.00 88.06 159 MET A N 1
ATOM 1209 C CA . MET A 1 159 ? 2.591 -4.579 -23.321 1.00 88.06 159 MET A CA 1
ATOM 1210 C C . MET A 1 159 ? 2.655 -4.592 -24.854 1.00 88.06 159 MET A C 1
ATOM 1212 O O . MET A 1 159 ? 2.033 -5.439 -25.488 1.00 88.06 159 MET A O 1
ATOM 1216 N N . LEU A 1 160 ? 3.356 -3.627 -25.452 1.00 86.38 160 LEU A N 1
ATOM 1217 C CA . LEU A 1 160 ? 3.383 -3.373 -26.894 1.00 86.38 160 LEU A CA 1
ATOM 1218 C C . LEU A 1 160 ? 4.761 -3.639 -27.513 1.00 86.38 160 LEU A C 1
ATOM 1220 O O . LEU A 1 160 ? 4.854 -3.903 -28.709 1.00 86.38 160 LEU A O 1
ATOM 1224 N N . ALA A 1 161 ? 5.825 -3.536 -26.719 1.00 89.44 161 ALA A N 1
ATOM 1225 C CA . ALA A 1 161 ? 7.204 -3.746 -27.136 1.00 89.44 161 ALA A CA 1
ATOM 1226 C C . ALA A 1 161 ? 8.079 -4.152 -25.933 1.00 89.44 161 ALA A C 1
ATOM 1228 O O . ALA A 1 161 ? 7.684 -3.900 -24.794 1.00 89.44 161 ALA A O 1
ATOM 1229 N N . PRO A 1 162 ? 9.271 -4.744 -26.157 1.00 91.50 162 PRO A N 1
ATOM 1230 C CA . PRO A 1 162 ? 10.128 -5.219 -25.072 1.00 91.50 162 PRO A CA 1
ATOM 1231 C C . PRO A 1 162 ? 10.495 -4.099 -24.095 1.00 91.50 162 PRO A C 1
ATOM 1233 O O . PRO A 1 162 ? 11.010 -3.061 -24.516 1.00 91.50 162 PRO A O 1
ATOM 1236 N N . GLU A 1 163 ? 10.232 -4.305 -22.804 1.00 91.56 163 GLU A N 1
ATOM 1237 C CA . GLU A 1 163 ? 10.448 -3.308 -21.747 1.00 91.56 163 GLU A CA 1
ATOM 1238 C C . GLU A 1 163 ? 11.875 -2.735 -21.742 1.00 91.56 163 GLU A C 1
ATOM 1240 O O . GLU A 1 163 ? 12.821 -3.422 -22.121 1.00 91.56 163 GLU A O 1
ATOM 1245 N N . ASN A 1 164 ? 12.039 -1.477 -2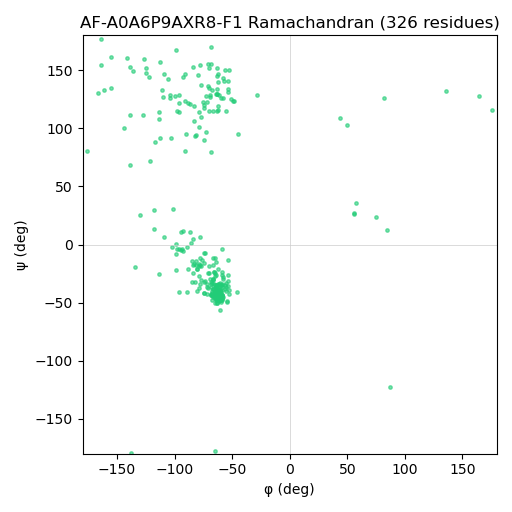1.311 1.00 91.50 164 ASN A N 1
ATOM 1246 C CA . ASN A 1 164 ? 13.353 -0.823 -21.197 1.00 91.50 164 ASN A CA 1
ATOM 1247 C C . ASN A 1 164 ? 14.178 -0.810 -22.507 1.00 91.50 164 ASN A C 1
ATOM 1249 O O . ASN A 1 164 ? 15.403 -0.697 -22.500 1.00 91.50 164 ASN A O 1
ATOM 1253 N N . THR A 1 165 ? 13.503 -0.869 -23.660 1.00 88.31 165 THR A N 1
ATOM 1254 C CA . THR A 1 165 ? 14.117 -0.689 -24.982 1.00 88.31 165 THR A CA 1
ATOM 1255 C C . THR A 1 165 ? 13.635 0.589 -25.648 1.00 88.31 165 THR A C 1
ATOM 1257 O O . THR A 1 165 ? 12.527 1.072 -25.401 1.00 88.31 165 THR A O 1
ATOM 1260 N N . LEU A 1 166 ? 14.427 1.099 -26.594 1.00 86.75 166 LEU A N 1
ATOM 1261 C CA . LEU A 1 166 ? 14.022 2.241 -27.411 1.00 86.75 166 LEU A CA 1
ATOM 1262 C C . LEU A 1 166 ? 12.686 2.007 -28.138 1.00 86.75 166 LEU A C 1
ATOM 1264 O O . LEU A 1 166 ? 11.907 2.940 -28.304 1.00 86.75 166 LEU A O 1
ATOM 1268 N N . MET A 1 167 ? 12.397 0.765 -28.534 1.00 85.38 167 MET A N 1
ATOM 1269 C CA . MET A 1 167 ? 11.126 0.403 -29.164 1.00 85.38 167 MET A CA 1
ATOM 1270 C C . MET A 1 167 ? 9.944 0.610 -28.209 1.00 85.38 167 MET A C 1
ATOM 1272 O O . MET A 1 167 ? 8.936 1.194 -28.600 1.00 85.38 167 MET A O 1
ATOM 1276 N N . SER A 1 168 ? 10.086 0.187 -26.951 1.00 88.81 168 SER A N 1
ATOM 1277 C CA . SER A 1 168 ? 9.072 0.389 -25.913 1.00 88.81 168 SER A CA 1
ATOM 1278 C C . SER A 1 168 ? 8.837 1.866 -25.615 1.00 88.81 168 SER A C 1
ATOM 1280 O O . SER A 1 168 ? 7.688 2.303 -25.531 1.00 88.81 168 SER A O 1
ATOM 1282 N N . PHE A 1 169 ? 9.898 2.671 -25.555 1.00 88.75 169 PHE A N 1
ATOM 1283 C CA . PHE A 1 169 ? 9.759 4.115 -25.362 1.00 88.75 169 PHE A CA 1
ATOM 1284 C C . PHE A 1 169 ? 9.126 4.819 -26.564 1.00 88.75 169 PHE A C 1
ATOM 1286 O O . PHE A 1 169 ? 8.239 5.649 -26.382 1.00 88.75 169 PHE A O 1
ATOM 1293 N N . GLN A 1 170 ? 9.518 4.469 -27.791 1.00 87.44 170 GLN A N 1
ATOM 1294 C CA . GLN A 1 170 ? 8.894 5.018 -29.000 1.00 87.44 170 GLN A CA 1
ATOM 1295 C C . GLN A 1 170 ? 7.403 4.705 -29.040 1.00 87.44 170 GLN A C 1
ATOM 1297 O O . GLN A 1 170 ? 6.593 5.594 -29.296 1.00 87.44 170 GLN A O 1
ATOM 1302 N N . ARG A 1 171 ? 7.039 3.467 -28.707 1.00 85.44 171 ARG A N 1
ATOM 1303 C CA . ARG A 1 171 ? 5.646 3.046 -28.677 1.00 85.44 171 ARG A CA 1
ATOM 1304 C C . ARG A 1 171 ? 4.845 3.781 -27.603 1.00 85.44 171 ARG A C 1
ATOM 1306 O O . ARG A 1 171 ? 3.728 4.200 -27.871 1.00 85.44 171 ARG A O 1
ATOM 1313 N N . ALA A 1 172 ? 5.425 4.025 -26.430 1.00 87.88 172 ALA A N 1
ATOM 1314 C CA . ALA A 1 172 ? 4.788 4.844 -25.401 1.00 87.88 172 ALA A CA 1
ATOM 1315 C C . ALA A 1 172 ? 4.523 6.284 -25.882 1.00 87.88 172 ALA A C 1
ATOM 1317 O O . ALA A 1 172 ? 3.432 6.817 -25.676 1.00 87.88 172 ALA A O 1
ATOM 1318 N N . VAL A 1 173 ? 5.486 6.900 -26.578 1.00 87.00 173 VAL A N 1
ATOM 1319 C CA . VAL A 1 173 ? 5.328 8.249 -27.153 1.00 87.00 173 VAL A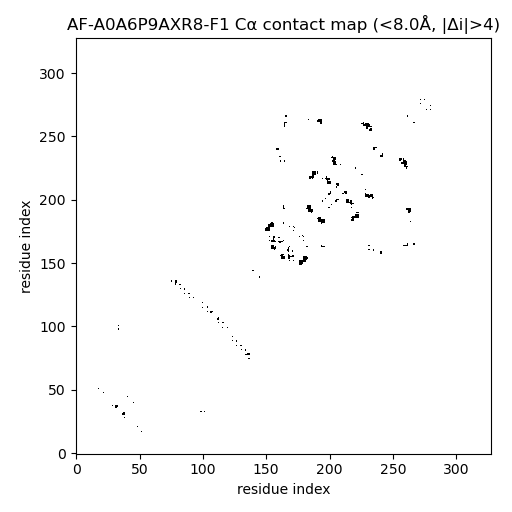 CA 1
ATOM 1320 C C . VAL A 1 173 ? 4.230 8.287 -28.223 1.00 87.00 173 VAL A C 1
ATOM 1322 O O . VAL A 1 173 ? 3.462 9.249 -28.265 1.00 87.00 173 VAL A O 1
ATOM 1325 N N . GLU A 1 174 ? 4.116 7.252 -29.060 1.00 88.12 174 GLU A N 1
ATOM 1326 C CA . GLU A 1 174 ? 3.023 7.117 -30.039 1.00 88.12 174 GLU A CA 1
ATOM 1327 C C . GLU A 1 174 ? 1.640 7.067 -29.369 1.00 88.12 174 GLU A C 1
ATOM 1329 O O . GLU A 1 174 ? 0.690 7.658 -29.883 1.00 88.12 174 GLU A O 1
ATOM 1334 N N . GLU A 1 175 ? 1.542 6.443 -28.193 1.00 88.06 175 GLU A N 1
ATOM 1335 C CA . GLU A 1 175 ? 0.323 6.390 -27.368 1.00 88.06 175 GLU A CA 1
ATOM 1336 C C . GLU A 1 175 ? 0.065 7.688 -26.570 1.00 88.06 175 GLU A C 1
ATOM 1338 O O . GLU A 1 175 ? -0.874 7.761 -25.774 1.00 88.06 175 GLU A O 1
ATOM 1343 N N . LYS A 1 176 ? 0.862 8.745 -26.798 1.00 87.25 176 LYS A N 1
ATOM 1344 C CA . LYS A 1 176 ? 0.704 10.084 -26.200 1.00 87.25 176 LYS A CA 1
ATOM 1345 C C . LYS A 1 176 ? 0.716 10.078 -24.665 1.00 87.25 176 LYS A C 1
ATOM 1347 O O . LYS A 1 176 ? 0.011 10.869 -24.033 1.00 87.25 176 LYS A O 1
ATOM 1352 N N . VAL A 1 177 ? 1.519 9.202 -24.056 1.00 86.69 177 VAL A N 1
ATOM 1353 C CA . VAL A 1 177 ? 1.762 9.248 -22.605 1.00 86.69 177 VAL A CA 1
ATOM 1354 C C . VAL A 1 177 ? 2.464 10.556 -22.223 1.00 86.69 177 VAL A C 1
ATOM 1356 O O . VAL A 1 177 ? 3.197 11.140 -23.022 1.00 86.69 177 VAL A O 1
ATOM 1359 N N . TYR A 1 178 ? 2.250 11.022 -20.992 1.00 88.00 178 TYR A N 1
ATOM 1360 C CA . TYR A 1 178 ? 2.846 12.263 -20.486 1.00 88.00 178 TYR A CA 1
ATOM 1361 C C . TYR A 1 178 ? 4.368 12.156 -20.322 1.00 88.00 178 TYR A C 1
ATOM 1363 O O . TYR A 1 178 ? 5.095 13.129 -20.509 1.00 88.00 178 TYR A O 1
ATOM 1371 N N . GLY A 1 179 ? 4.853 10.965 -19.981 1.00 88.25 179 GLY A N 1
ATOM 1372 C CA . GLY A 1 179 ? 6.270 10.669 -19.816 1.00 88.25 179 GLY A CA 1
ATOM 1373 C C . GLY A 1 179 ? 6.521 9.168 -19.807 1.00 88.25 179 GLY A C 1
ATOM 1374 O O . GLY A 1 179 ? 5.583 8.375 -19.870 1.00 88.25 179 GLY A O 1
ATOM 1375 N N . VAL A 1 180 ? 7.786 8.775 -19.728 1.00 89.00 180 VAL A N 1
ATOM 1376 C CA . VAL A 1 180 ? 8.208 7.374 -19.625 1.00 89.00 180 VAL A CA 1
ATOM 1377 C C . VAL A 1 180 ? 9.082 7.201 -18.391 1.00 89.00 180 VAL A C 1
ATOM 1379 O O . VAL A 1 180 ? 9.798 8.122 -18.009 1.00 89.00 180 VAL A O 1
ATOM 1382 N N . GLN A 1 181 ? 9.008 6.030 -17.775 1.00 92.44 181 GLN A N 1
ATOM 1383 C CA . GLN A 1 181 ? 9.879 5.615 -16.679 1.00 92.44 181 GLN A CA 1
ATOM 1384 C C . GLN A 1 181 ? 10.818 4.522 -17.195 1.00 92.44 181 GLN A C 1
ATOM 1386 O O . GLN A 1 181 ? 10.439 3.752 -18.078 1.00 92.44 181 GLN A O 1
ATOM 1391 N N . ALA A 1 182 ? 12.040 4.484 -16.674 1.00 88.94 182 ALA A N 1
ATOM 1392 C CA . ALA A 1 182 ? 13.039 3.472 -16.982 1.00 88.94 182 ALA A CA 1
ATOM 1393 C C . ALA A 1 182 ? 13.757 3.063 -15.693 1.00 88.94 182 ALA A C 1
ATOM 1395 O O . ALA A 1 182 ? 13.867 3.870 -14.770 1.00 88.94 182 ALA A O 1
ATOM 1396 N N . ASP A 1 183 ? 14.255 1.832 -15.653 1.00 91.75 183 ASP A N 1
ATOM 1397 C CA . ASP A 1 183 ? 15.037 1.309 -14.529 1.00 91.75 183 ASP A CA 1
ATOM 1398 C C . ASP A 1 183 ? 16.516 1.289 -14.920 1.00 91.75 183 ASP A C 1
ATOM 1400 O O . ASP A 1 183 ? 16.861 0.733 -15.965 1.00 91.75 183 ASP A O 1
ATOM 1404 N N . VAL A 1 184 ? 17.382 1.905 -14.113 1.00 91.06 184 VAL A N 1
ATOM 1405 C CA . VAL A 1 184 ? 18.818 2.037 -14.396 1.00 91.06 184 VAL A CA 1
ATOM 1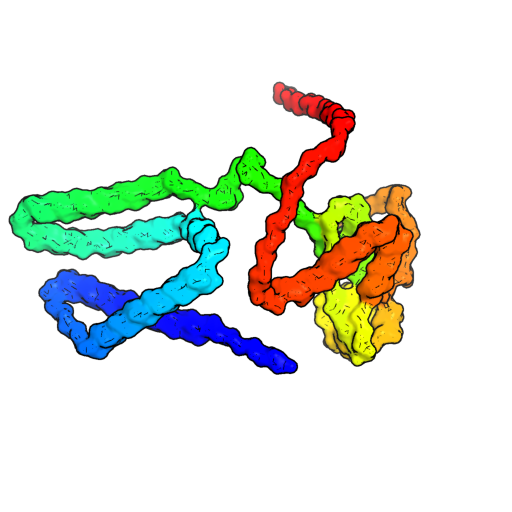406 C C . VAL A 1 184 ? 19.621 1.191 -13.415 1.00 91.06 184 VAL A C 1
ATOM 1408 O O . VAL A 1 184 ? 19.411 1.251 -12.207 1.00 91.06 184 VAL A O 1
ATOM 1411 N N . VAL A 1 185 ? 20.579 0.435 -13.944 1.00 89.62 185 VAL A N 1
ATOM 1412 C CA . VAL A 1 185 ? 21.586 -0.308 -13.178 1.00 89.62 185 VAL A CA 1
ATOM 1413 C C . VAL A 1 185 ? 22.967 0.105 -13.677 1.00 89.62 185 VAL A C 1
ATOM 1415 O O . VAL A 1 185 ? 23.129 0.503 -14.829 1.00 89.62 185 VAL A O 1
ATOM 1418 N N . ILE A 1 186 ? 23.970 0.032 -12.807 1.00 91.25 186 ILE A N 1
ATOM 1419 C CA . ILE A 1 186 ? 25.366 0.319 -13.147 1.00 91.25 186 ILE A CA 1
ATOM 1420 C C . ILE A 1 186 ? 26.089 -1.013 -13.365 1.00 91.25 186 ILE A C 1
ATOM 1422 O O . ILE A 1 186 ? 26.000 -1.909 -12.523 1.00 91.25 186 ILE A O 1
ATOM 1426 N N . SER A 1 187 ? 26.761 -1.159 -14.506 1.00 92.44 187 SER A N 1
ATOM 1427 C CA . SER A 1 187 ? 27.588 -2.325 -14.833 1.00 92.44 187 SER A CA 1
ATOM 1428 C C . SER A 1 187 ? 28.847 -2.392 -13.957 1.00 92.44 187 SER A C 1
ATOM 1430 O O . SER A 1 187 ? 29.196 -1.433 -13.265 1.00 92.44 187 SER A O 1
ATOM 1432 N N . TYR A 1 188 ? 29.575 -3.508 -14.014 1.00 93.50 188 TYR A N 1
ATOM 1433 C CA . TYR A 1 188 ? 30.783 -3.707 -13.206 1.00 93.50 188 TYR A CA 1
ATOM 1434 C C . TYR A 1 188 ? 31.876 -2.672 -13.521 1.00 93.50 188 TYR A C 1
ATOM 1436 O O . TYR A 1 188 ? 32.589 -2.212 -12.632 1.00 93.50 188 TYR A O 1
ATOM 1444 N N . ASP A 1 189 ? 31.960 -2.254 -14.785 1.00 94.25 189 ASP A N 1
ATOM 1445 C CA . ASP A 1 189 ? 32.848 -1.207 -15.294 1.00 94.25 189 ASP A CA 1
ATOM 1446 C C . ASP A 1 189 ? 32.268 0.219 -15.183 1.00 94.25 189 ASP A C 1
ATOM 1448 O O . ASP A 1 189 ? 32.849 1.164 -15.717 1.00 94.25 189 ASP A O 1
ATOM 1452 N N . GLY A 1 190 ? 31.159 0.406 -14.456 1.00 89.75 190 GLY A N 1
ATOM 1453 C CA . GLY A 1 190 ? 30.622 1.727 -14.112 1.00 89.75 190 GLY A CA 1
ATOM 1454 C C . GLY A 1 190 ? 29.726 2.374 -15.174 1.00 89.75 190 GLY A C 1
ATOM 1455 O O . GLY A 1 190 ? 29.425 3.563 -15.068 1.00 89.75 190 GLY A O 1
ATOM 1456 N N . VAL A 1 191 ? 29.290 1.630 -16.192 1.00 90.38 191 VAL A N 1
ATOM 1457 C CA . VAL A 1 191 ? 28.431 2.135 -17.273 1.00 90.38 191 VAL A CA 1
ATOM 1458 C C . VAL A 1 191 ? 26.954 1.942 -16.904 1.00 90.38 191 VAL A C 1
ATOM 1460 O O . VAL A 1 191 ? 26.525 0.815 -16.646 1.00 90.38 191 VAL A O 1
ATOM 1463 N N . PRO A 1 192 ? 26.133 3.007 -16.892 1.00 91.25 192 PRO A N 1
ATOM 1464 C CA . PRO A 1 192 ? 24.705 2.869 -16.652 1.00 91.25 192 PRO A CA 1
ATOM 1465 C C . PRO A 1 192 ? 24.009 2.208 -17.850 1.00 91.25 192 PRO A C 1
ATOM 1467 O O . PRO A 1 192 ? 24.234 2.570 -19.008 1.00 91.25 192 PRO A O 1
ATOM 1470 N N . PHE A 1 193 ? 23.117 1.264 -17.573 1.00 89.69 193 PHE A N 1
ATOM 1471 C CA . PHE A 1 193 ? 22.305 0.568 -18.567 1.00 89.69 193 PHE A CA 1
ATOM 1472 C C . PHE A 1 193 ? 20.891 0.328 -18.042 1.00 89.69 193 PHE A C 1
ATOM 1474 O O . PHE A 1 193 ? 20.647 0.388 -16.837 1.00 89.69 193 PHE A O 1
ATOM 1481 N N . LEU A 1 194 ? 19.947 0.069 -18.949 1.00 92.94 194 LEU A N 1
ATOM 1482 C CA . LEU A 1 194 ? 18.568 -0.181 -18.548 1.00 92.94 194 LEU A CA 1
ATOM 1483 C C . LEU A 1 194 ? 18.305 -1.644 -18.200 1.00 92.94 194 LEU A C 1
ATOM 1485 O O . LEU A 1 194 ? 18.439 -2.527 -19.052 1.00 92.94 194 LEU A O 1
ATOM 1489 N N . MET A 1 195 ? 17.875 -1.884 -16.965 1.00 92.81 195 MET A N 1
ATOM 1490 C CA . MET A 1 195 ? 17.500 -3.202 -16.470 1.00 92.81 195 MET A CA 1
ATOM 1491 C C . MET A 1 195 ? 16.645 -3.077 -15.215 1.00 92.81 195 MET A C 1
ATOM 1493 O O . MET A 1 195 ? 16.990 -2.353 -14.291 1.00 92.81 195 MET A O 1
ATOM 1497 N N . HIS A 1 196 ? 15.541 -3.819 -15.174 1.00 95.44 196 HIS A N 1
ATOM 1498 C CA . HIS A 1 196 ? 14.702 -3.895 -13.981 1.00 95.44 196 HIS A CA 1
ATOM 1499 C C . HIS A 1 196 ? 15.133 -5.023 -13.038 1.00 95.44 196 HIS A C 1
ATOM 1501 O O . HIS A 1 196 ? 15.090 -4.889 -11.818 1.00 95.44 196 HIS A O 1
ATOM 1507 N N . ASP A 1 197 ? 15.489 -6.171 -13.608 1.00 94.25 197 ASP A N 1
ATOM 1508 C CA . ASP A 1 197 ? 15.684 -7.392 -12.844 1.00 94.25 197 ASP A CA 1
ATOM 1509 C C . ASP A 1 197 ? 17.100 -7.456 -12.251 1.00 94.25 197 ASP A C 1
ATOM 1511 O O . ASP A 1 197 ? 18.076 -6.960 -12.819 1.00 94.25 197 ASP A O 1
ATOM 1515 N N . GLN A 1 198 ? 17.230 -8.164 -11.127 1.00 93.88 198 GLN A N 1
ATOM 1516 C CA . GLN A 1 198 ? 18.538 -8.462 -10.538 1.00 93.88 198 GLN A CA 1
ATOM 1517 C C . GLN A 1 198 ? 19.400 -9.354 -11.436 1.00 93.88 198 GLN A C 1
ATOM 1519 O O . GLN A 1 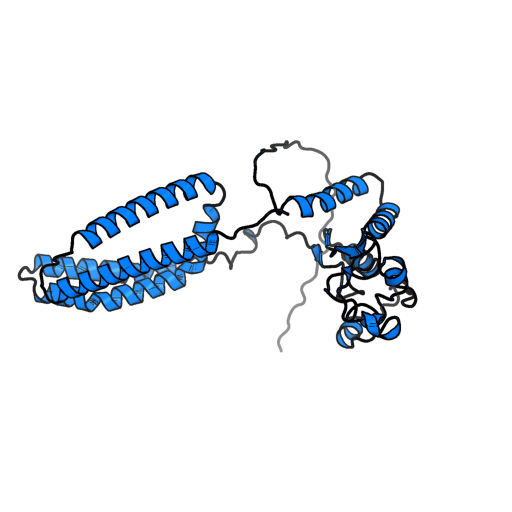198 ? 20.611 -9.311 -11.317 1.00 93.88 198 GLN A O 1
ATOM 1524 N N . THR A 1 199 ? 18.809 -10.153 -12.331 1.00 94.62 199 THR A N 1
ATOM 1525 C CA . THR A 1 199 ? 19.535 -11.033 -13.268 1.00 94.62 199 THR A CA 1
ATOM 1526 C C . THR A 1 199 ? 19.081 -10.769 -14.700 1.00 94.62 199 THR A C 1
ATOM 1528 O O . THR A 1 199 ? 17.985 -10.265 -14.934 1.00 94.62 199 THR A O 1
ATOM 1531 N N . LEU A 1 200 ? 19.894 -11.155 -15.683 1.00 94.56 200 LEU A N 1
ATOM 1532 C CA . LEU A 1 200 ? 19.627 -10.876 -17.100 1.00 94.56 200 LEU A CA 1
ATOM 1533 C C . LEU A 1 200 ? 18.728 -11.932 -17.777 1.00 94.56 200 LEU A C 1
ATOM 1535 O O . LEU A 1 200 ? 18.453 -11.842 -18.972 1.00 94.56 200 LEU A O 1
ATOM 1539 N N . ARG A 1 201 ? 18.267 -12.952 -17.045 1.00 94.56 201 ARG A N 1
ATOM 1540 C CA . ARG A 1 201 ? 17.678 -14.183 -17.610 1.00 94.56 201 ARG A CA 1
ATOM 1541 C C . ARG A 1 201 ? 16.334 -13.982 -18.297 1.00 94.56 201 ARG A C 1
ATOM 1543 O O . ARG A 1 201 ? 16.100 -14.548 -19.358 1.00 94.56 201 ARG A O 1
ATOM 1550 N N . ARG A 1 202 ? 15.440 -13.196 -17.692 1.00 93.38 202 ARG A N 1
ATOM 1551 C CA . ARG A 1 202 ? 14.055 -13.051 -18.172 1.00 93.38 202 ARG A CA 1
ATOM 1552 C C . ARG A 1 202 ? 13.975 -12.238 -19.461 1.00 93.38 202 ARG A C 1
ATOM 1554 O O . ARG A 1 202 ? 13.213 -12.582 -20.359 1.00 93.38 202 ARG A O 1
ATOM 1561 N N . THR A 1 203 ? 14.729 -11.144 -19.525 1.00 93.44 203 THR A N 1
ATOM 1562 C CA . THR A 1 203 ? 14.595 -10.120 -20.569 1.00 93.44 203 THR A CA 1
ATOM 1563 C C . THR A 1 203 ? 15.751 -10.108 -21.558 1.00 93.44 203 THR A C 1
ATOM 1565 O O . THR A 1 203 ? 15.795 -9.242 -22.429 1.00 93.44 203 THR A O 1
ATOM 1568 N N . THR A 1 204 ? 16.679 -11.063 -21.475 1.00 92.62 204 THR A N 1
ATOM 1569 C CA . THR A 1 204 ? 17.776 -11.199 -22.438 1.00 92.62 204 THR A CA 1
ATOM 1570 C C . THR A 1 204 ? 18.018 -12.659 -22.824 1.00 92.62 204 THR A C 1
ATOM 1572 O O . THR A 1 204 ? 17.328 -13.560 -22.359 1.00 92.62 204 THR A O 1
ATOM 1575 N N . ASN A 1 205 ? 19.002 -12.913 -23.688 1.00 93.12 205 ASN A N 1
ATOM 1576 C CA . ASN A 1 205 ? 19.466 -14.257 -24.030 1.00 93.12 205 ASN A CA 1
ATOM 1577 C C . ASN A 1 205 ? 20.771 -14.651 -23.305 1.00 93.12 205 ASN A C 1
ATOM 1579 O O . ASN A 1 205 ? 21.567 -15.408 -23.859 1.00 93.12 205 ASN A O 1
ATOM 1583 N N . VAL A 1 206 ? 21.010 -14.144 -22.089 1.00 94.56 206 VAL A N 1
ATOM 1584 C CA . VAL A 1 206 ? 22.230 -14.439 -21.309 1.00 94.56 206 VAL A CA 1
ATOM 1585 C C . VAL A 1 206 ? 22.479 -15.939 -21.128 1.00 94.56 206 VAL A C 1
ATOM 1587 O O . VAL A 1 206 ? 23.619 -16.366 -21.214 1.00 94.56 206 VAL A O 1
ATOM 1590 N N . GLU A 1 207 ? 21.435 -16.759 -20.977 1.00 94.00 207 GLU A N 1
ATOM 1591 C CA . GLU A 1 207 ? 21.579 -18.217 -20.828 1.00 94.00 207 GLU A CA 1
ATOM 1592 C C . GLU A 1 207 ? 22.159 -18.890 -22.082 1.00 94.00 207 GLU A C 1
ATOM 1594 O O . GLU A 1 207 ? 22.799 -19.932 -21.983 1.00 94.00 207 GLU A O 1
ATOM 1599 N N . GLU A 1 208 ? 21.957 -18.293 -23.262 1.00 92.94 208 GLU A N 1
ATOM 1600 C CA . GLU A 1 208 ? 22.497 -18.793 -24.531 1.00 92.94 208 GLU A CA 1
ATOM 1601 C C . GLU A 1 208 ? 23.940 -18.305 -24.768 1.00 92.94 208 GLU A C 1
ATOM 1603 O O . GLU A 1 208 ? 24.726 -19.005 -25.402 1.00 92.94 208 GLU A O 1
ATOM 1608 N N . VAL A 1 209 ? 24.285 -17.098 -24.296 1.00 93.62 209 VAL A N 1
ATOM 1609 C CA . VAL A 1 209 ? 25.575 -16.436 -24.586 1.00 93.62 209 VAL A CA 1
ATOM 1610 C C . VAL A 1 209 ? 26.608 -16.654 -23.474 1.00 93.62 209 VAL A C 1
ATOM 1612 O O . VAL A 1 209 ? 27.776 -16.895 -23.767 1.00 93.62 209 VAL A O 1
ATOM 1615 N N . PHE A 1 210 ? 26.181 -16.589 -22.213 1.00 94.56 210 PHE A N 1
ATOM 1616 C CA . PHE A 1 210 ? 27.003 -16.696 -21.004 1.00 94.56 210 PHE A CA 1
ATOM 1617 C C . PHE A 1 210 ? 26.291 -17.559 -19.938 1.00 94.56 210 PHE A C 1
ATOM 1619 O O . PHE A 1 210 ? 25.868 -17.040 -18.902 1.00 94.56 210 PHE A O 1
ATOM 1626 N N . PRO A 1 211 ? 26.134 -18.878 -20.161 1.00 93.31 211 PRO A N 1
ATOM 1627 C CA . PRO A 1 211 ? 25.359 -19.751 -19.272 1.00 93.31 211 PRO A CA 1
ATOM 1628 C C . PRO A 1 211 ? 25.892 -19.787 -17.833 1.00 93.31 211 PRO A C 1
ATOM 1630 O O . PRO A 1 211 ? 25.104 -19.861 -16.895 1.00 93.31 211 PRO A O 1
ATOM 1633 N N . GLU A 1 212 ? 27.212 -19.695 -17.653 1.00 94.31 212 GLU A N 1
ATOM 1634 C CA . GLU A 1 212 ? 27.859 -19.725 -16.334 1.00 94.31 212 GLU A CA 1
ATOM 1635 C C . GLU A 1 212 ? 27.568 -18.470 -15.500 1.00 94.31 212 GLU A C 1
ATOM 1637 O O . GLU A 1 212 ? 27.487 -18.559 -14.281 1.00 94.31 212 GLU A O 1
ATOM 1642 N N . LEU A 1 213 ? 27.345 -17.326 -16.156 1.00 91.50 213 LEU A N 1
ATOM 1643 C CA . LEU A 1 213 ? 27.084 -16.036 -15.508 1.00 91.50 213 LEU A CA 1
ATOM 1644 C C . LEU A 1 213 ? 25.586 -15.725 -15.405 1.00 91.50 213 LEU A C 1
ATOM 1646 O O . LEU A 1 213 ? 25.193 -14.704 -14.852 1.00 91.50 213 LEU A O 1
ATOM 1650 N N . ALA A 1 214 ? 24.712 -16.575 -15.952 1.00 91.12 214 ALA A N 1
ATOM 1651 C CA . ALA A 1 214 ? 23.292 -16.263 -16.098 1.00 91.12 214 ALA A CA 1
ATOM 1652 C C . ALA A 1 214 ? 22.589 -15.939 -14.766 1.00 91.12 214 ALA A C 1
ATOM 1654 O O . ALA A 1 214 ? 21.615 -15.189 -14.757 1.00 91.12 214 ALA A O 1
ATOM 1655 N N . TYR A 1 215 ? 23.071 -16.494 -13.653 1.00 94.06 215 TYR A N 1
ATOM 1656 C CA . TYR A 1 215 ? 22.511 -16.287 -12.314 1.00 94.06 215 TYR A CA 1
ATOM 1657 C C . TYR A 1 215 ? 23.169 -15.145 -11.539 1.00 94.06 215 TYR A C 1
ATOM 1659 O O . TYR A 1 215 ? 22.689 -14.803 -10.457 1.00 94.06 215 TYR A O 1
ATOM 1667 N N . ASP A 1 216 ? 24.228 -14.552 -12.085 1.00 94.62 216 ASP A N 1
ATOM 1668 C CA . ASP A 1 216 ? 24.913 -13.442 -11.445 1.00 94.62 216 ASP A CA 1
ATOM 1669 C C . ASP A 1 216 ? 24.059 -12.177 -11.493 1.00 94.62 216 ASP A C 1
ATOM 1671 O O . ASP A 1 216 ? 23.185 -11.988 -12.352 1.00 94.62 216 ASP A O 1
ATOM 1675 N N . HIS A 1 217 ? 24.327 -11.286 -10.539 1.00 95.88 217 HIS A N 1
ATOM 1676 C CA . HIS A 1 217 ? 23.659 -9.998 -10.493 1.00 95.88 217 HIS A CA 1
ATOM 1677 C C . HIS A 1 217 ? 23.994 -9.186 -11.756 1.00 95.88 217 HIS A C 1
ATOM 1679 O O . HIS A 1 217 ? 25.137 -9.168 -12.207 1.00 95.88 217 HIS A O 1
ATOM 1685 N N . SER A 1 218 ? 23.019 -8.479 -12.324 1.00 92.69 218 SER A N 1
ATOM 1686 C CA . SER A 1 218 ? 23.143 -7.746 -13.591 1.00 92.69 218 SER A CA 1
ATOM 1687 C C . SER A 1 218 ? 24.243 -6.676 -13.557 1.00 92.69 218 SER A C 1
ATOM 1689 O O . SER A 1 218 ? 24.860 -6.394 -14.581 1.00 92.69 218 SER A O 1
ATOM 1691 N N . SER A 1 219 ? 24.560 -6.151 -12.370 1.00 92.81 219 SER A N 1
ATOM 1692 C CA . SER A 1 219 ? 25.676 -5.224 -12.125 1.00 92.81 219 SER A CA 1
ATOM 1693 C C . SER A 1 219 ? 27.069 -5.871 -12.134 1.00 92.81 219 SER A C 1
ATOM 1695 O O . SER A 1 219 ? 28.059 -5.156 -12.038 1.00 92.81 219 SER A O 1
ATOM 1697 N N . MET A 1 220 ? 27.178 -7.201 -12.206 1.00 94.12 220 MET A N 1
ATOM 1698 C CA . MET A 1 220 ? 28.463 -7.923 -12.241 1.00 94.12 220 MET A CA 1
ATOM 1699 C C . MET A 1 220 ? 28.991 -8.131 -13.666 1.00 94.12 220 MET A C 1
ATOM 1701 O O . MET A 1 220 ? 30.080 -8.665 -13.851 1.00 94.12 220 MET A O 1
ATOM 1705 N N . PHE A 1 221 ? 28.240 -7.697 -14.678 1.00 92.94 221 PHE A N 1
ATOM 1706 C CA . PHE A 1 221 ? 28.642 -7.769 -16.078 1.00 92.94 221 PHE A CA 1
ATOM 1707 C C . PHE A 1 221 ? 29.337 -6.478 -16.508 1.00 92.94 221 PHE A C 1
ATOM 1709 O O . PHE A 1 221 ? 28.928 -5.392 -16.101 1.00 92.94 221 PHE A O 1
ATOM 1716 N N . ASN A 1 222 ? 30.343 -6.584 -17.378 1.00 93.31 222 ASN A N 1
ATOM 1717 C CA . ASN A 1 222 ? 30.912 -5.424 -18.067 1.00 93.31 222 ASN A CA 1
ATOM 1718 C C . ASN A 1 222 ? 30.002 -4.979 -19.220 1.00 93.31 222 ASN A C 1
ATOM 1720 O O . ASN A 1 222 ? 29.312 -5.802 -19.833 1.00 93.31 222 ASN A O 1
ATOM 1724 N N . TRP A 1 223 ? 30.066 -3.702 -19.596 1.00 90.44 223 TRP A N 1
ATOM 1725 C CA . TRP A 1 223 ? 29.289 -3.158 -20.715 1.00 90.44 223 TRP A CA 1
ATOM 1726 C C . TRP A 1 223 ? 29.515 -3.920 -22.030 1.00 90.44 223 TRP A C 1
ATOM 1728 O O . TRP A 1 223 ? 28.566 -4.202 -22.761 1.00 90.44 223 TRP A O 1
ATOM 1738 N N . THR A 1 224 ? 30.760 -4.320 -22.306 1.00 91.62 224 THR A N 1
ATOM 1739 C CA . THR A 1 224 ? 31.120 -5.067 -23.526 1.00 91.62 224 THR A CA 1
ATOM 1740 C C . THR A 1 224 ? 30.363 -6.397 -23.648 1.00 91.62 224 THR A C 1
ATO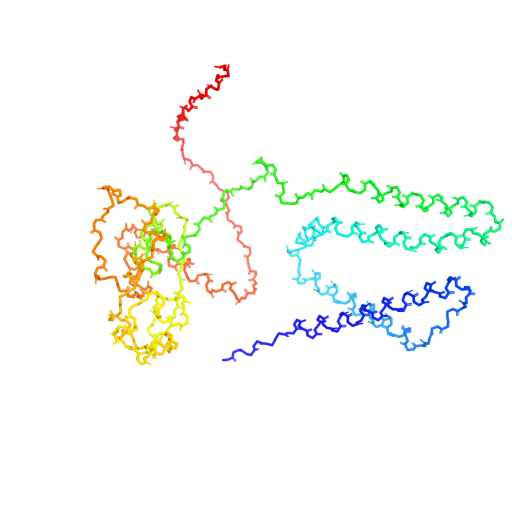M 1742 O O . THR A 1 224 ? 30.003 -6.809 -24.753 1.00 91.62 224 THR A O 1
ATOM 1745 N N . ASP A 1 225 ? 30.093 -7.062 -22.523 1.00 92.19 225 ASP A N 1
ATOM 1746 C CA . ASP A 1 225 ? 29.329 -8.311 -22.493 1.00 92.19 225 ASP A CA 1
ATOM 1747 C C . ASP A 1 225 ? 27.825 -8.038 -22.557 1.00 92.19 225 ASP A C 1
ATOM 1749 O O . ASP A 1 225 ? 27.108 -8.708 -23.304 1.00 92.19 225 ASP A O 1
ATOM 1753 N N . LEU A 1 226 ? 27.352 -6.999 -21.858 1.00 91.19 226 LEU A N 1
ATOM 1754 C CA . LEU A 1 226 ? 25.957 -6.553 -21.906 1.00 91.19 226 LEU A CA 1
ATOM 1755 C C . LEU A 1 226 ? 25.519 -6.170 -23.327 1.00 91.19 226 LEU A C 1
ATOM 1757 O O . LEU A 1 226 ? 24.404 -6.512 -23.727 1.00 91.19 226 LEU A O 1
ATOM 1761 N N . GLU A 1 227 ? 26.382 -5.519 -24.112 1.00 88.56 227 GLU A N 1
ATOM 1762 C CA . GLU A 1 227 ? 26.085 -5.087 -25.487 1.00 88.56 227 GLU A CA 1
ATOM 1763 C C . GLU A 1 227 ? 25.870 -6.273 -26.453 1.00 88.56 227 GLU A C 1
ATOM 1765 O O . GLU A 1 227 ? 25.196 -6.151 -27.484 1.00 88.56 227 GLU A O 1
ATOM 1770 N N . ARG A 1 228 ? 26.419 -7.449 -26.119 1.00 89.31 228 ARG A N 1
ATOM 1771 C CA . ARG A 1 228 ? 26.265 -8.681 -26.910 1.00 89.31 228 ARG A CA 1
ATOM 1772 C C . ARG A 1 228 ? 24.906 -9.347 -26.718 1.00 89.31 228 ARG A C 1
ATOM 1774 O O . ARG A 1 228 ? 24.513 -10.168 -27.551 1.00 89.31 228 ARG A O 1
ATOM 1781 N N . LEU A 1 229 ? 24.194 -9.008 -25.647 1.00 91.44 229 LEU A N 1
ATOM 1782 C CA . LEU A 1 229 ? 22.911 -9.610 -25.315 1.00 91.44 229 LEU A CA 1
ATOM 1783 C C . LEU A 1 229 ? 21.771 -9.012 -26.146 1.00 91.44 229 LEU A C 1
ATOM 1785 O O . LEU A 1 229 ? 21.738 -7.825 -26.475 1.00 91.44 229 LEU A O 1
ATOM 1789 N N . ASN A 1 230 ? 20.794 -9.854 -26.472 1.00 92.12 230 ASN A N 1
ATOM 1790 C CA . ASN A 1 230 ? 19.567 -9.450 -27.139 1.00 92.12 230 ASN A CA 1
ATOM 1791 C C . ASN A 1 230 ? 18.444 -9.266 -26.116 1.00 92.12 230 ASN A C 1
ATOM 1793 O O . ASN A 1 230 ? 17.978 -10.246 -25.539 1.00 92.12 230 ASN A O 1
ATOM 1797 N N . ALA A 1 231 ? 17.970 -8.030 -25.960 1.00 90.25 231 ALA A N 1
ATOM 1798 C CA . ALA A 1 231 ? 16.980 -7.647 -24.954 1.00 90.25 231 ALA A CA 1
ATOM 1799 C C . ALA A 1 231 ? 15.514 -7.689 -25.448 1.00 90.25 231 ALA A C 1
ATOM 1801 O O . ALA A 1 231 ? 14.617 -7.150 -24.801 1.00 90.25 231 ALA A O 1
ATOM 1802 N N . GLY A 1 232 ? 15.244 -8.284 -26.620 1.00 87.50 232 GLY A N 1
ATOM 1803 C CA . GLY A 1 232 ? 13.914 -8.236 -27.249 1.00 87.50 232 GLY A CA 1
ATOM 1804 C C . GLY A 1 232 ? 13.370 -9.554 -27.796 1.00 87.50 232 GLY A C 1
ATOM 1805 O O . GLY A 1 232 ? 12.163 -9.683 -27.974 1.00 87.50 232 GLY A O 1
ATOM 1806 N N . LYS A 1 233 ? 14.213 -10.560 -28.049 1.00 86.38 233 LYS A N 1
ATOM 1807 C CA . LYS A 1 233 ? 13.780 -11.861 -28.593 1.00 86.38 233 LYS A CA 1
ATOM 1808 C C . LYS A 1 233 ? 12.815 -12.604 -27.672 1.00 86.38 233 LYS A C 1
ATOM 1810 O O . LYS A 1 233 ? 11.936 -13.304 -28.167 1.00 86.38 233 LYS A O 1
ATOM 1815 N N . TRP A 1 234 ? 12.987 -12.467 -26.359 1.00 87.50 234 TRP A N 1
ATOM 1816 C CA . TRP A 1 234 ? 12.127 -13.095 -25.356 1.00 87.50 234 TRP A CA 1
ATOM 1817 C C . TRP A 1 234 ? 10.658 -12.663 -25.512 1.00 87.50 234 TRP A C 1
ATOM 1819 O O . TRP A 1 234 ? 9.766 -13.498 -25.404 1.00 87.50 234 TRP A O 1
ATOM 1829 N N . PHE A 1 235 ? 10.422 -11.401 -25.886 1.00 86.38 235 PHE A N 1
ATOM 1830 C CA . PHE A 1 235 ? 9.094 -10.806 -26.061 1.00 86.38 235 PHE A CA 1
ATOM 1831 C C . PHE A 1 235 ? 8.258 -11.519 -27.133 1.00 86.38 235 PHE A C 1
ATOM 1833 O O . PHE A 1 235 ? 7.046 -11.639 -27.022 1.00 86.38 235 PHE A O 1
ATOM 1840 N N . LEU A 1 236 ? 8.914 -12.045 -28.174 1.00 82.56 236 LEU A N 1
ATOM 1841 C CA . LEU A 1 236 ? 8.248 -12.770 -29.261 1.00 82.56 236 LEU A CA 1
ATOM 1842 C C . LEU A 1 236 ? 7.885 -14.212 -28.888 1.00 82.56 236 LEU A C 1
ATOM 1844 O O . LEU A 1 236 ? 7.088 -14.842 -29.579 1.00 82.56 236 LEU A O 1
ATOM 1848 N N . LYS A 1 237 ? 8.514 -14.762 -27.843 1.00 75.00 237 LYS A N 1
ATOM 1849 C CA . LYS A 1 237 ? 8.251 -16.127 -27.372 1.00 75.00 237 LYS A CA 1
ATOM 1850 C C . LYS A 1 237 ? 7.048 -16.176 -26.424 1.00 75.00 237 LYS A C 1
ATOM 1852 O O . LYS A 1 237 ? 6.509 -17.259 -26.221 1.00 75.00 237 LYS A O 1
ATOM 1857 N N . ASP A 1 238 ? 6.625 -15.038 -25.865 1.00 66.31 238 ASP A N 1
ATOM 1858 C CA . ASP A 1 238 ? 5.492 -14.961 -24.943 1.00 66.31 238 ASP A CA 1
ATOM 1859 C C . ASP A 1 238 ? 4.142 -15.005 -25.705 1.00 66.31 238 ASP A C 1
ATOM 1861 O O . ASP A 1 238 ? 3.805 -14.073 -26.453 1.00 66.31 238 ASP A O 1
ATOM 1865 N N . PRO A 1 239 ? 3.324 -16.065 -25.527 1.00 52.69 239 PRO A N 1
ATOM 1866 C CA . PRO A 1 239 ? 2.037 -16.206 -26.205 1.00 52.69 239 PRO A CA 1
ATOM 1867 C C . PRO A 1 239 ? 1.019 -15.123 -25.827 1.00 52.69 239 PRO A C 1
ATOM 1869 O O . PRO A 1 239 ? 0.113 -14.846 -26.616 1.00 52.69 239 PRO A O 1
ATOM 1872 N N . LEU A 1 240 ? 1.126 -14.532 -24.632 1.00 54.72 240 LEU A N 1
ATOM 1873 C CA . LEU A 1 240 ? 0.171 -13.531 -24.147 1.00 54.72 240 LEU A CA 1
ATOM 1874 C C . LEU A 1 240 ? 0.427 -12.158 -24.772 1.00 54.72 240 LEU A C 1
ATOM 1876 O O . LEU A 1 240 ? -0.521 -11.466 -25.133 1.00 54.72 240 LEU A O 1
ATOM 1880 N N . GLN A 1 241 ? 1.691 -11.793 -24.980 1.00 54.25 241 GLN A N 1
ATOM 1881 C CA . GLN A 1 241 ? 2.061 -10.519 -25.606 1.00 54.25 241 GLN A CA 1
ATOM 1882 C C . GLN A 1 241 ? 1.872 -10.557 -27.128 1.00 54.25 241 GLN A C 1
ATOM 1884 O O . GLN A 1 241 ? 1.464 -9.568 -27.735 1.00 54.25 241 GLN A O 1
ATOM 1889 N N . THR A 1 242 ? 2.042 -11.733 -27.736 1.00 49.97 242 THR A N 1
ATOM 1890 C CA . THR A 1 242 ? 1.832 -11.946 -29.178 1.00 49.97 242 THR A CA 1
ATOM 1891 C C . THR A 1 242 ? 0.346 -11.890 -29.582 1.00 49.97 242 THR A C 1
ATOM 1893 O O . THR A 1 242 ? 0.029 -11.580 -30.728 1.00 49.97 242 THR A O 1
ATOM 1896 N N . ARG A 1 243 ? -0.595 -12.163 -28.662 1.00 46.03 243 ARG A N 1
ATOM 1897 C CA . ARG A 1 243 ? -2.046 -12.187 -28.951 1.00 46.03 243 ARG A CA 1
ATOM 1898 C C . ARG A 1 243 ? -2.716 -10.815 -28.988 1.00 46.03 243 ARG A C 1
ATOM 1900 O O . ARG A 1 243 ? -3.779 -10.691 -29.590 1.00 46.03 243 ARG A O 1
ATOM 1907 N N . THR A 1 244 ? -2.121 -9.796 -28.373 1.00 47.09 244 THR A N 1
ATOM 1908 C CA . THR A 1 244 ? -2.762 -8.477 -28.232 1.00 47.09 244 THR A CA 1
ATOM 1909 C C . THR A 1 244 ? -2.706 -7.649 -29.523 1.00 47.09 244 THR A C 1
ATOM 1911 O O . THR A 1 244 ? -3.435 -6.669 -29.646 1.00 47.09 244 THR A O 1
ATOM 1914 N N . PHE A 1 245 ? -1.913 -8.058 -30.525 1.00 48.94 245 PHE A N 1
ATOM 1915 C CA . PHE A 1 245 ? -1.839 -7.372 -31.818 1.00 48.94 245 PHE A CA 1
ATOM 1916 C C . PHE A 1 245 ? -1.779 -8.355 -32.994 1.00 48.94 245 PHE A C 1
ATOM 1918 O O . PHE A 1 245 ? -0.734 -8.971 -33.214 1.00 48.94 245 PHE A O 1
ATOM 1925 N N . PRO A 1 246 ? -2.822 -8.452 -33.844 1.00 41.09 246 PRO A N 1
ATOM 1926 C CA . PRO A 1 246 ? -2.562 -8.751 -35.241 1.00 41.09 246 PRO A CA 1
ATOM 1927 C C . PRO A 1 246 ? -1.708 -7.597 -35.764 1.00 41.09 246 PRO A C 1
ATOM 1929 O O . PRO A 1 246 ? -2.031 -6.431 -35.545 1.00 41.09 246 PRO A 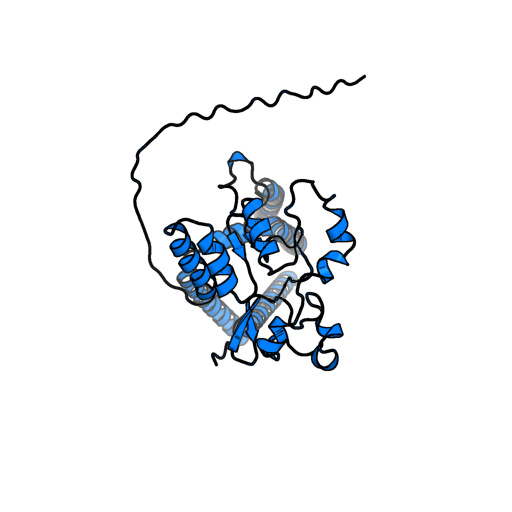O 1
ATOM 1932 N N . PHE A 1 247 ? -0.586 -7.927 -36.392 1.00 43.34 247 PHE A N 1
ATOM 1933 C CA . PHE A 1 247 ? 0.322 -6.998 -37.055 1.00 43.34 247 PHE A CA 1
ATOM 1934 C C . PHE A 1 247 ? -0.495 -6.001 -37.903 1.00 43.34 247 PHE A C 1
ATOM 1936 O O . PHE A 1 247 ? -0.907 -6.319 -39.018 1.00 43.34 247 PHE A O 1
ATOM 1943 N N . SER A 1 248 ? -0.813 -4.818 -37.363 1.00 37.69 248 SER A N 1
ATOM 1944 C CA . SER A 1 248 ? -1.474 -3.777 -38.146 1.00 37.69 248 SER A CA 1
ATOM 1945 C C . SER A 1 248 ? -0.502 -3.402 -39.255 1.00 37.69 248 SER A C 1
ATOM 1947 O O . SER A 1 248 ? 0.674 -3.151 -38.986 1.00 37.69 248 SER A O 1
ATOM 1949 N N . ALA A 1 249 ? -0.972 -3.385 -40.501 1.00 37.19 249 ALA A N 1
ATOM 1950 C CA . ALA A 1 249 ? -0.164 -3.166 -41.703 1.00 37.19 249 ALA A CA 1
ATOM 1951 C C . ALA A 1 249 ? 0.591 -1.814 -41.728 1.00 37.19 249 ALA A C 1
ATOM 1953 O O . ALA A 1 249 ? 1.363 -1.559 -42.649 1.00 37.19 249 ALA A O 1
ATOM 1954 N N . SER A 1 250 ? 0.388 -0.961 -40.719 1.00 40.41 250 SER A N 1
ATOM 1955 C CA . SER A 1 250 ? 1.065 0.317 -40.505 1.00 40.41 250 SER A CA 1
ATOM 1956 C C . SER A 1 250 ? 2.163 0.293 -39.430 1.00 40.41 250 SER A C 1
ATOM 1958 O O . SER A 1 250 ? 2.800 1.323 -39.212 1.00 40.41 250 SER A O 1
ATOM 1960 N N . ALA A 1 251 ? 2.400 -0.828 -38.738 1.00 44.06 251 ALA A N 1
ATOM 1961 C CA . ALA A 1 251 ? 3.519 -0.937 -37.806 1.00 44.06 251 ALA A CA 1
ATOM 1962 C C . ALA A 1 251 ? 4.839 -0.944 -38.601 1.00 44.06 251 ALA A C 1
ATOM 1964 O O . ALA A 1 251 ? 4.972 -1.737 -39.542 1.00 44.06 251 ALA A O 1
ATOM 1965 N N . PRO A 1 252 ? 5.832 -0.099 -38.261 1.00 43.09 252 PRO A N 1
ATOM 1966 C CA . PRO A 1 252 ? 7.135 -0.165 -38.902 1.00 43.09 252 PRO A CA 1
ATOM 1967 C C . PRO A 1 252 ? 7.661 -1.597 -38.792 1.00 43.09 252 PRO A C 1
ATOM 1969 O O . PRO A 1 252 ? 7.577 -2.217 -37.732 1.00 43.09 252 PRO A O 1
ATOM 1972 N N . ARG A 1 253 ? 8.172 -2.155 -39.894 1.00 42.59 253 ARG A N 1
ATOM 1973 C CA . ARG A 1 253 ? 8.726 -3.514 -39.924 1.00 42.59 253 ARG A CA 1
ATOM 1974 C C . ARG A 1 253 ? 10.018 -3.551 -39.104 1.00 42.59 253 ARG A C 1
ATOM 1976 O O . ARG A 1 253 ? 11.116 -3.462 -39.656 1.00 42.59 253 ARG A O 1
ATOM 1983 N N . TRP A 1 254 ? 9.892 -3.636 -37.785 1.00 50.44 254 TRP A N 1
ATOM 1984 C CA . TRP A 1 254 ? 11.021 -3.623 -36.869 1.00 50.44 254 TRP A CA 1
ATOM 1985 C C . TRP A 1 254 ? 11.828 -4.916 -37.010 1.00 50.44 254 TRP A C 1
ATOM 1987 O O . TRP A 1 254 ? 11.297 -6.025 -36.952 1.00 50.44 254 TRP A O 1
ATOM 1997 N N . ARG A 1 255 ? 13.141 -4.786 -37.225 1.00 51.81 255 ARG A N 1
ATOM 1998 C CA . ARG A 1 255 ? 14.060 -5.929 -37.255 1.00 51.81 255 ARG A CA 1
ATOM 1999 C C . ARG A 1 255 ? 14.444 -6.294 -35.817 1.00 51.81 255 ARG A C 1
ATOM 2001 O O . ARG A 1 255 ? 15.402 -5.759 -35.274 1.00 51.81 255 ARG A O 1
ATOM 2008 N N . PHE A 1 256 ? 13.719 -7.237 -35.216 1.00 50.38 256 PHE A N 1
ATOM 2009 C CA . PHE A 1 256 ? 13.936 -7.708 -33.834 1.00 50.38 256 PHE A CA 1
ATOM 2010 C C . PHE A 1 256 ? 15.288 -8.415 -33.593 1.00 50.38 256 PHE A C 1
ATOM 2012 O O . PHE A 1 256 ? 15.691 -8.634 -32.451 1.00 50.38 256 PHE A O 1
ATOM 2019 N N . GLY A 1 257 ? 16.027 -8.754 -34.657 1.00 47.97 257 GLY A N 1
ATOM 2020 C CA . GLY A 1 257 ? 17.324 -9.436 -34.571 1.00 47.97 257 GLY A CA 1
ATOM 2021 C C . GLY A 1 257 ? 18.436 -8.637 -33.877 1.00 47.97 257 GLY A C 1
ATOM 2022 O O . GLY A 1 257 ? 19.435 -9.234 -33.486 1.00 47.97 257 GLY A O 1
ATOM 2023 N N . SER A 1 258 ? 18.259 -7.325 -33.686 1.00 55.84 258 SER A N 1
ATOM 2024 C CA . SER A 1 258 ? 19.307 -6.409 -33.207 1.00 55.84 258 SER A CA 1
ATOM 2025 C C . SER A 1 258 ? 18.863 -5.518 -32.039 1.00 55.84 258 SER A C 1
ATOM 2027 O O . SER A 1 258 ? 19.398 -4.427 -31.872 1.00 55.84 258 SER A O 1
ATOM 2029 N N . ILE A 1 259 ? 17.876 -5.947 -31.246 1.00 62.66 259 ILE A N 1
ATOM 2030 C CA . ILE A 1 259 ? 17.473 -5.217 -30.034 1.00 62.66 259 ILE A CA 1
ATOM 2031 C C . ILE A 1 259 ? 18.509 -5.494 -28.945 1.00 62.66 259 ILE A C 1
ATOM 2033 O O . ILE A 1 259 ? 18.594 -6.620 -28.458 1.00 62.66 259 ILE A O 1
ATOM 2037 N N . ARG A 1 260 ? 19.307 -4.479 -28.610 1.00 73.06 260 ARG A N 1
ATOM 2038 C CA . ARG A 1 260 ? 20.362 -4.540 -27.590 1.00 73.06 260 ARG A CA 1
ATOM 2039 C C . ARG A 1 260 ? 19.883 -3.953 -26.267 1.00 73.06 260 ARG A C 1
ATOM 2041 O O . ARG A 1 260 ? 18.839 -3.305 -26.208 1.00 73.06 260 ARG A O 1
ATOM 2048 N N . THR A 1 261 ? 20.661 -4.186 -25.222 1.00 69.62 261 THR A N 1
ATOM 2049 C CA . THR A 1 261 ? 20.656 -3.345 -24.022 1.00 69.62 261 THR A CA 1
ATOM 2050 C C . THR A 1 261 ? 21.107 -1.929 -24.402 1.00 69.62 261 THR A C 1
ATOM 2052 O O . THR A 1 261 ? 21.907 -1.742 -25.320 1.00 69.62 261 THR A O 1
ATOM 2055 N N . TYR A 1 262 ? 20.544 -0.917 -23.746 1.00 68.25 262 TYR A N 1
ATOM 2056 C CA . TYR A 1 262 ? 20.816 0.487 -24.056 1.00 68.25 262 TYR A CA 1
ATOM 2057 C C . TYR A 1 262 ? 21.354 1.212 -22.825 1.00 68.25 262 TYR A C 1
ATOM 2059 O O . TYR A 1 262 ? 20.896 0.975 -21.705 1.00 68.25 262 TYR A O 1
ATOM 2067 N N . ASN A 1 263 ? 22.278 2.141 -23.063 1.00 70.44 263 ASN A N 1
ATOM 2068 C CA . ASN A 1 263 ? 22.659 3.166 -22.096 1.00 70.44 263 ASN A CA 1
ATOM 2069 C C . ASN A 1 263 ? 21.566 4.268 -22.083 1.00 70.44 263 ASN A C 1
ATOM 2071 O O . ASN A 1 263 ? 21.114 4.678 -23.163 1.00 70.44 263 ASN A O 1
ATOM 2075 N N . PRO A 1 264 ? 21.143 4.777 -20.906 1.00 68.81 264 PRO A N 1
ATOM 2076 C CA . PRO A 1 264 ? 20.232 5.920 -20.786 1.00 68.81 264 PRO A CA 1
ATOM 2077 C C . PRO A 1 264 ? 20.565 7.121 -21.692 1.00 68.81 264 PRO A C 1
ATOM 2079 O O . PRO A 1 264 ? 19.669 7.698 -22.311 1.00 68.81 264 PRO A O 1
ATOM 2082 N N . GLU A 1 265 ? 21.842 7.477 -21.841 1.00 62.44 265 GLU A N 1
ATOM 2083 C CA . GLU A 1 265 ? 22.303 8.569 -22.704 1.00 62.44 265 GLU A CA 1
ATOM 2084 C C . GLU A 1 265 ? 21.967 8.326 -24.175 1.00 62.44 265 GLU A C 1
ATOM 2086 O O . GLU A 1 265 ? 21.529 9.242 -24.869 1.00 62.44 265 GLU A O 1
ATOM 2091 N N . GLN A 1 266 ? 22.114 7.090 -24.661 1.00 67.81 266 GLN A N 1
ATOM 2092 C CA . GLN A 1 266 ? 21.786 6.742 -26.047 1.00 67.81 266 GLN A CA 1
ATOM 2093 C C . GLN A 1 266 ? 20.289 6.894 -26.314 1.00 67.81 266 GLN A C 1
ATOM 2095 O O . GLN A 1 266 ? 19.888 7.367 -27.380 1.00 67.81 266 GLN A O 1
ATOM 2100 N N . ILE A 1 267 ? 19.454 6.541 -25.335 1.00 65.00 267 ILE A N 1
ATOM 2101 C CA . ILE A 1 267 ? 18.005 6.726 -25.428 1.00 65.00 267 ILE A CA 1
ATOM 2102 C C . ILE A 1 267 ? 17.672 8.212 -25.427 1.00 65.00 267 ILE A C 1
ATOM 2104 O O . ILE A 1 267 ? 16.948 8.664 -26.314 1.00 65.00 267 ILE A O 1
ATOM 2108 N N . MET A 1 268 ? 18.252 8.984 -24.510 1.00 59.59 268 MET A N 1
ATOM 2109 C CA . MET A 1 268 ? 18.033 10.426 -24.434 1.00 59.59 268 MET A CA 1
ATOM 2110 C C . MET A 1 268 ? 18.482 11.141 -25.715 1.00 59.59 268 MET A C 1
ATOM 2112 O O . MET A 1 268 ? 17.748 11.977 -26.235 1.00 59.59 268 MET A O 1
ATOM 2116 N N . LEU A 1 269 ? 19.631 10.770 -26.285 1.00 58.56 269 LEU A N 1
ATOM 2117 C CA . LEU A 1 269 ? 20.102 11.288 -27.571 1.00 58.56 269 LEU A CA 1
ATOM 2118 C C . LEU A 1 269 ? 19.156 10.898 -28.713 1.00 58.56 269 LEU A C 1
ATOM 2120 O O . LEU A 1 269 ? 18.797 11.744 -29.530 1.00 58.56 269 LEU A O 1
ATOM 2124 N N . SER A 1 270 ? 18.685 9.650 -28.753 1.00 58.88 270 SER A N 1
ATOM 2125 C CA . SER A 1 270 ? 17.735 9.202 -29.781 1.00 58.88 270 SER A CA 1
ATOM 2126 C C . SER A 1 270 ? 16.359 9.879 -29.673 1.00 58.88 270 SER A C 1
ATOM 2128 O O . SER A 1 270 ? 15.706 10.114 -30.692 1.00 58.88 270 SER A O 1
ATOM 2130 N N . ALA A 1 271 ? 15.939 10.237 -28.456 1.00 57.25 271 ALA A N 1
ATOM 2131 C CA . ALA A 1 271 ? 14.729 11.007 -28.195 1.00 57.25 271 ALA A CA 1
ATOM 2132 C C . ALA A 1 271 ? 14.914 12.487 -28.574 1.00 57.25 271 ALA A C 1
ATOM 2134 O O . ALA A 1 271 ? 14.040 13.069 -29.220 1.00 57.25 271 ALA A O 1
ATOM 2135 N N . ALA A 1 272 ? 16.070 13.075 -28.248 1.00 47.19 272 ALA A N 1
ATOM 2136 C CA . ALA A 1 272 ? 16.407 14.467 -28.535 1.00 47.19 272 ALA A CA 1
ATOM 2137 C C . ALA A 1 272 ? 16.545 14.751 -30.036 1.00 47.19 272 ALA A C 1
ATOM 2139 O O . ALA A 1 272 ? 16.080 15.782 -30.510 1.00 47.19 272 ALA A O 1
ATOM 2140 N N . VAL A 1 273 ? 17.107 13.819 -30.813 1.00 45.81 273 VAL A N 1
ATOM 2141 C CA . VAL A 1 273 ? 17.261 13.968 -32.274 1.00 45.81 273 VAL A CA 1
ATOM 2142 C C . VAL A 1 273 ? 15.908 14.080 -32.998 1.00 45.81 273 VAL A C 1
ATOM 2144 O O . VAL A 1 273 ? 15.845 14.614 -34.104 1.00 45.81 273 VAL A O 1
ATOM 2147 N N . ARG A 1 274 ? 14.804 13.626 -32.388 1.00 46.69 274 ARG A N 1
ATOM 2148 C CA . ARG A 1 274 ? 13.459 13.698 -32.983 1.00 46.69 274 ARG A CA 1
ATOM 2149 C C . ARG A 1 274 ? 12.647 14.937 -32.598 1.00 46.69 274 ARG A C 1
ATOM 2151 O O . ARG A 1 274 ? 11.547 15.084 -33.130 1.00 46.69 274 ARG A O 1
ATOM 2158 N N . ARG A 1 275 ? 13.129 15.825 -31.717 1.00 41.78 275 ARG A N 1
ATOM 2159 C CA . ARG A 1 275 ? 12.366 17.010 -31.280 1.00 41.78 275 ARG A CA 1
ATOM 2160 C C . ARG A 1 275 ? 13.201 18.292 -31.240 1.00 41.78 275 ARG A C 1
ATOM 2162 O O . ARG A 1 275 ? 14.403 18.277 -31.011 1.00 41.78 275 ARG A O 1
ATOM 2169 N N . SER A 1 276 ? 12.529 19.419 -31.479 1.00 43.72 276 SER A N 1
ATOM 2170 C CA . SER A 1 276 ? 13.114 20.764 -31.448 1.00 43.72 276 SER A CA 1
ATOM 2171 C C . SER A 1 276 ? 13.775 21.071 -30.095 1.00 43.72 276 SER A C 1
ATOM 2173 O O . SER A 1 276 ? 13.248 20.736 -29.034 1.00 43.72 276 SER A O 1
ATOM 2175 N N . SER A 1 277 ? 14.919 21.759 -30.150 1.00 44.59 277 SER A N 1
ATOM 2176 C CA . SER A 1 277 ? 15.896 21.977 -29.070 1.00 44.59 277 SER A CA 1
ATOM 2177 C C . SER A 1 277 ? 15.360 22.561 -27.747 1.00 44.59 277 SER A C 1
ATOM 2179 O O . SER A 1 277 ? 16.086 22.533 -26.756 1.00 44.59 277 SER A O 1
ATOM 2181 N N . ARG A 1 278 ? 14.127 23.089 -27.690 1.00 42.84 278 ARG A N 1
ATOM 2182 C CA . ARG A 1 278 ? 13.521 23.642 -26.459 1.00 42.84 278 ARG A CA 1
ATOM 2183 C C . ARG A 1 278 ? 12.894 22.583 -25.541 1.00 42.84 278 ARG A C 1
ATOM 2185 O O . ARG A 1 278 ? 12.957 22.742 -24.329 1.00 42.84 278 ARG A O 1
ATOM 2192 N N . GLU A 1 279 ? 12.345 21.492 -26.079 1.00 42.66 279 GLU A N 1
ATOM 2193 C CA . GLU A 1 279 ? 11.722 20.426 -25.264 1.00 42.66 279 GLU A CA 1
ATOM 2194 C C . GLU A 1 279 ? 12.753 19.458 -24.658 1.00 42.66 279 GLU A C 1
ATOM 2196 O O . GLU A 1 279 ? 12.492 18.810 -23.647 1.00 42.66 279 GLU A O 1
ATOM 2201 N N . VAL A 1 280 ? 13.953 19.395 -25.243 1.00 41.84 280 VAL A N 1
ATOM 2202 C CA . VAL A 1 280 ? 15.055 18.539 -24.777 1.00 41.84 280 VAL A CA 1
ATOM 2203 C C . VAL A 1 280 ? 15.607 19.010 -23.426 1.00 41.84 280 VAL A C 1
ATOM 2205 O O . VAL A 1 280 ? 15.919 18.180 -22.574 1.00 41.84 280 VAL A O 1
ATOM 2208 N N . ASN A 1 281 ? 15.669 20.327 -23.191 1.00 35.19 281 ASN A N 1
ATOM 2209 C CA . ASN A 1 281 ? 16.103 20.878 -21.901 1.00 35.19 281 ASN A CA 1
ATOM 2210 C C . ASN A 1 281 ? 15.114 20.551 -20.773 1.00 35.19 281 ASN A C 1
ATOM 2212 O O . ASN A 1 281 ? 15.541 20.170 -19.688 1.00 35.19 281 ASN A O 1
ATOM 2216 N N . ILE A 1 282 ? 13.810 20.585 -21.062 1.00 40.47 282 ILE A N 1
ATOM 2217 C CA . ILE A 1 282 ? 12.749 20.258 -20.095 1.00 40.47 282 ILE A CA 1
ATOM 2218 C C . ILE A 1 282 ? 12.812 18.773 -19.691 1.00 40.47 282 ILE A C 1
ATOM 2220 O O . ILE A 1 282 ? 12.533 18.421 -18.547 1.00 40.47 282 ILE A O 1
ATOM 2224 N N . MET A 1 283 ? 13.201 17.885 -20.613 1.00 37.22 283 MET A N 1
ATOM 2225 C CA . MET A 1 283 ? 13.306 16.445 -20.351 1.00 37.22 283 MET A CA 1
ATOM 2226 C C . MET A 1 283 ? 14.587 16.078 -19.579 1.00 37.22 283 MET A C 1
ATOM 2228 O O . MET A 1 283 ? 14.540 15.195 -18.723 1.00 37.22 283 MET A O 1
ATOM 2232 N N . LYS A 1 284 ? 15.700 16.791 -19.822 1.00 33.59 284 LYS A N 1
ATOM 2233 C CA . LYS A 1 284 ? 16.934 16.679 -19.023 1.00 33.59 284 LYS A CA 1
ATOM 2234 C C . LYS A 1 284 ? 16.721 17.094 -17.568 1.00 33.59 284 LYS A C 1
ATOM 2236 O O . LYS A 1 284 ? 17.174 16.379 -16.683 1.00 33.59 284 LYS A O 1
ATOM 2241 N N . GLU A 1 285 ? 16.010 18.193 -17.315 1.00 35.34 285 GLU A N 1
ATOM 2242 C CA . GLU A 1 285 ? 15.657 18.587 -15.943 1.00 35.34 285 GLU A CA 1
ATOM 2243 C C . GLU A 1 285 ? 14.772 17.525 -15.277 1.00 35.34 285 GLU A C 1
ATOM 2245 O O . GLU A 1 285 ? 15.077 17.062 -14.181 1.00 35.34 285 GLU A O 1
ATOM 2250 N N . LYS A 1 286 ? 13.720 17.045 -15.950 1.00 36.75 286 LYS A N 1
ATOM 2251 C CA . LYS A 1 286 ? 12.754 16.121 -15.330 1.00 36.75 286 LYS A CA 1
ATOM 2252 C C . LYS A 1 286 ? 13.299 14.737 -14.964 1.00 36.75 286 LYS A C 1
ATOM 2254 O O . LYS A 1 286 ? 12.798 14.149 -14.012 1.00 36.75 286 LYS A O 1
ATOM 2259 N N . LEU A 1 287 ? 14.290 14.222 -15.694 1.00 36.50 287 LEU A N 1
ATOM 2260 C CA . LEU A 1 287 ? 14.961 12.955 -15.364 1.00 36.50 287 LEU A CA 1
ATOM 2261 C C . LEU A 1 287 ? 15.921 13.095 -14.174 1.00 36.50 287 LEU A C 1
ATOM 2263 O O . LEU A 1 287 ? 16.037 12.168 -13.384 1.00 36.50 287 LEU A O 1
ATOM 2267 N N . ILE A 1 288 ? 16.554 14.261 -14.008 1.00 36.41 288 ILE A N 1
ATOM 2268 C CA . ILE A 1 288 ? 17.430 14.541 -12.859 1.00 36.41 288 ILE A CA 1
ATOM 2269 C C . ILE A 1 288 ? 16.594 14.762 -11.583 1.00 36.41 288 ILE A C 1
ATOM 2271 O O . ILE A 1 288 ? 17.011 14.383 -10.492 1.00 36.41 288 ILE A O 1
ATOM 2275 N N . PHE A 1 289 ? 15.377 15.304 -11.703 1.00 32.94 289 PHE A N 1
ATOM 2276 C CA . PHE A 1 289 ? 14.535 15.616 -10.543 1.00 32.94 289 PHE A CA 1
ATOM 2277 C C . PHE A 1 289 ? 13.739 14.437 -9.956 1.00 32.94 289 PHE A C 1
ATOM 2279 O O . PHE A 1 289 ? 13.282 14.551 -8.820 1.00 32.94 289 PHE A O 1
ATOM 2286 N N . SER A 1 290 ? 13.597 13.291 -10.639 1.00 34.72 290 SER A N 1
ATOM 2287 C CA . SER A 1 290 ? 12.951 12.121 -10.009 1.00 34.72 290 SER A CA 1
ATOM 2288 C C . SER A 1 290 ? 13.866 11.359 -9.048 1.00 34.72 290 SER A C 1
ATOM 2290 O O . SER A 1 290 ? 13.365 10.603 -8.224 1.00 34.72 290 SER A O 1
ATOM 2292 N N . GLU A 1 291 ? 15.184 11.565 -9.130 1.00 35.91 291 GLU A N 1
ATOM 2293 C CA . GLU A 1 291 ? 16.180 10.889 -8.282 1.00 35.91 291 GLU A CA 1
ATOM 2294 C C . GLU A 1 291 ? 16.645 11.755 -7.093 1.00 35.91 291 GLU A C 1
ATOM 2296 O O . GLU A 1 291 ? 17.294 11.263 -6.176 1.00 35.91 291 GLU A O 1
ATOM 2301 N N . ILE A 1 292 ? 16.252 13.035 -7.058 1.00 32.56 292 ILE A N 1
ATOM 2302 C CA . ILE A 1 292 ? 16.557 13.960 -5.949 1.00 32.56 292 ILE A CA 1
ATOM 2303 C C . ILE A 1 292 ? 15.372 14.093 -4.970 1.00 32.56 292 ILE A C 1
ATOM 2305 O O . ILE A 1 292 ? 15.574 14.371 -3.792 1.00 32.56 292 ILE A O 1
ATOM 2309 N N . ASN A 1 293 ? 14.138 13.790 -5.392 1.00 28.30 293 ASN A N 1
ATOM 2310 C CA . ASN A 1 293 ? 12.954 13.930 -4.530 1.00 28.30 293 ASN A CA 1
ATOM 2311 C C . ASN A 1 293 ? 12.667 12.740 -3.592 1.00 28.30 293 ASN A C 1
ATOM 2313 O O . ASN A 1 293 ? 11.665 12.763 -2.882 1.00 28.30 293 ASN A O 1
ATOM 2317 N N . SER A 1 294 ? 13.533 11.722 -3.533 1.00 33.41 294 SER A N 1
ATOM 2318 C CA . SER A 1 294 ? 13.458 10.665 -2.509 1.00 33.41 294 SER A CA 1
ATOM 2319 C C . SER A 1 294 ? 14.346 10.925 -1.286 1.00 33.41 294 SER A C 1
ATOM 2321 O O . SER A 1 294 ? 14.515 10.036 -0.452 1.00 33.41 294 SER A O 1
ATOM 2323 N N . GLY A 1 295 ? 14.913 12.126 -1.144 1.00 35.88 295 GLY A N 1
ATOM 2324 C CA . GLY A 1 295 ? 15.673 12.476 0.050 1.00 35.88 295 GLY A CA 1
ATOM 2325 C C . GLY A 1 295 ? 16.161 13.914 0.061 1.00 35.88 295 GLY A C 1
ATOM 2326 O O . GLY A 1 295 ? 17.319 14.143 -0.248 1.00 35.88 295 GLY A O 1
ATOM 2327 N N . LEU A 1 296 ? 15.288 14.851 0.428 1.00 26.44 296 LEU A N 1
ATOM 2328 C CA . LEU A 1 296 ? 15.559 16.006 1.295 1.00 26.44 296 LEU A CA 1
ATOM 2329 C C . LEU A 1 296 ? 14.281 16.864 1.341 1.00 26.44 296 LEU A C 1
ATOM 2331 O O . LEU A 1 296 ? 13.860 17.417 0.330 1.00 26.44 296 LEU A O 1
ATOM 2335 N N . GLU A 1 297 ? 13.665 16.980 2.516 1.00 27.22 297 GLU A N 1
ATOM 2336 C CA . GLU A 1 297 ? 12.762 18.095 2.803 1.00 27.22 297 GLU A CA 1
ATOM 2337 C C . GLU A 1 297 ? 13.553 19.409 2.753 1.00 27.22 297 GLU A C 1
ATOM 2339 O O . GLU A 1 297 ? 14.638 19.490 3.332 1.00 27.22 297 GLU A O 1
ATOM 2344 N N . ALA A 1 298 ? 13.006 20.428 2.085 1.00 25.55 298 ALA A N 1
ATOM 2345 C CA . ALA A 1 298 ? 12.669 21.724 2.685 1.00 25.55 298 ALA A CA 1
ATOM 2346 C C . ALA A 1 298 ? 12.421 22.792 1.601 1.00 25.55 298 ALA A C 1
ATOM 2348 O O . ALA A 1 298 ? 13.255 23.021 0.731 1.00 25.55 298 ALA A O 1
ATOM 2349 N N . THR A 1 299 ? 11.262 23.448 1.719 1.00 26.12 299 THR A N 1
ATOM 2350 C CA . THR A 1 299 ? 11.027 24.890 1.514 1.00 26.12 299 THR A CA 1
ATOM 2351 C C . THR A 1 299 ? 11.670 25.577 0.303 1.00 26.12 299 THR A C 1
ATOM 2353 O O . THR A 1 299 ? 12.846 25.916 0.321 1.00 26.12 299 THR A O 1
ATOM 2356 N N . ASP A 1 300 ? 10.843 25.945 -0.677 1.00 24.69 300 ASP A N 1
ATOM 2357 C CA . ASP A 1 300 ? 10.629 27.364 -0.987 1.00 24.69 300 ASP A CA 1
ATOM 2358 C C . ASP A 1 300 ? 9.410 27.536 -1.900 1.00 24.69 300 ASP A C 1
ATOM 2360 O O . ASP A 1 300 ? 9.237 26.853 -2.912 1.00 24.69 300 ASP A O 1
ATOM 2364 N N . GLY A 1 301 ? 8.529 28.455 -1.508 1.00 33.78 301 GLY A N 1
ATOM 2365 C CA . GLY A 1 301 ? 7.352 28.818 -2.278 1.00 33.78 301 GLY A CA 1
ATOM 2366 C C . GLY A 1 301 ? 7.738 29.456 -3.608 1.00 33.78 301 GLY A C 1
ATOM 2367 O O . GLY A 1 301 ? 8.476 30.436 -3.648 1.00 33.78 301 GLY A O 1
ATOM 2368 N N . PHE A 1 302 ? 7.158 28.956 -4.697 1.00 23.33 302 PHE A N 1
ATOM 2369 C CA . PHE A 1 302 ? 7.145 29.656 -5.977 1.00 23.33 302 PHE A CA 1
ATOM 2370 C C . PHE A 1 302 ? 5.708 29.987 -6.377 1.00 23.33 302 PHE A C 1
ATOM 2372 O O . PHE A 1 302 ? 5.019 29.257 -7.085 1.00 23.33 302 PHE A O 1
ATOM 2379 N N . SER A 1 303 ? 5.274 31.153 -5.898 1.00 25.56 303 SER A N 1
ATOM 2380 C CA . SER A 1 303 ? 4.307 31.995 -6.592 1.00 25.56 303 SER A CA 1
ATOM 2381 C C . SER A 1 303 ? 4.921 32.425 -7.924 1.00 25.56 303 SER A C 1
ATOM 2383 O O . SER A 1 303 ? 5.933 33.120 -7.917 1.00 25.56 303 SER A O 1
ATOM 2385 N N . LEU A 1 304 ? 4.300 32.077 -9.052 1.00 24.28 304 LEU A N 1
ATOM 2386 C CA . LEU A 1 304 ? 4.511 32.784 -10.316 1.00 24.28 304 LEU A CA 1
ATOM 2387 C C . LEU A 1 304 ? 3.203 32.845 -11.119 1.00 24.28 304 LEU A C 1
ATOM 2389 O O . LEU A 1 304 ? 2.786 31.893 -11.769 1.00 24.28 304 LEU A O 1
ATOM 2393 N N . CYS A 1 305 ? 2.585 34.020 -10.999 1.00 23.81 305 CYS A N 1
ATOM 2394 C CA . CYS A 1 305 ? 1.916 34.802 -12.035 1.00 23.81 305 CYS A CA 1
ATOM 2395 C C . CYS A 1 305 ? 0.886 34.114 -12.943 1.00 23.81 305 CYS A C 1
ATOM 2397 O O . CYS A 1 305 ? 1.187 33.525 -13.976 1.00 23.81 305 CYS A O 1
ATOM 2399 N N . SER A 1 306 ? -0.371 34.405 -12.606 1.00 24.17 306 SER A N 1
ATOM 2400 C CA . SER A 1 306 ? -1.395 34.790 -13.575 1.00 24.17 306 SER A CA 1
ATOM 2401 C C . SER A 1 306 ? -0.872 35.902 -14.495 1.00 24.17 306 SER A C 1
ATOM 2403 O O . SER A 1 306 ? -0.498 36.961 -13.997 1.00 24.17 306 SER A O 1
ATOM 2405 N N . GLU A 1 307 ? -0.891 35.689 -15.811 1.00 24.78 307 GLU A N 1
ATOM 2406 C CA . GLU A 1 307 ? -1.233 36.748 -16.760 1.00 24.78 307 GLU A CA 1
ATOM 2407 C C . GLU A 1 307 ? -1.767 36.166 -18.077 1.00 24.78 307 GLU A C 1
ATOM 2409 O O . GLU A 1 307 ? -1.279 35.178 -18.621 1.00 24.78 307 GLU A O 1
ATOM 2414 N N . ASN A 1 308 ? -2.851 36.790 -18.523 1.00 25.16 308 ASN A N 1
ATOM 2415 C CA . ASN A 1 308 ? -3.699 36.447 -19.653 1.00 25.16 308 ASN A CA 1
ATOM 2416 C C . ASN A 1 308 ? -3.010 36.621 -21.017 1.00 25.16 308 ASN A C 1
ATOM 2418 O O . ASN A 1 308 ? -2.238 37.556 -21.210 1.00 25.16 308 ASN A O 1
ATOM 2422 N N . GLY A 1 309 ? -3.501 35.883 -22.020 1.00 22.59 309 GLY A N 1
ATOM 2423 C CA . GLY A 1 309 ? -3.750 36.471 -23.342 1.00 22.59 309 GLY A CA 1
ATOM 2424 C C . GLY A 1 309 ? -3.306 35.655 -24.556 1.00 22.59 309 GLY A C 1
ATOM 2425 O O . GLY A 1 309 ? -2.152 35.265 -24.662 1.00 22.59 309 GLY A O 1
ATOM 2426 N N . TYR A 1 310 ? -4.237 35.560 -25.514 1.00 24.88 310 TYR A N 1
ATOM 2427 C CA . TYR A 1 310 ? -4.153 35.023 -26.884 1.00 24.88 310 TYR A CA 1
ATOM 2428 C C . TYR A 1 310 ? -4.279 33.497 -27.024 1.00 24.88 310 TYR A C 1
ATOM 2430 O O . TYR A 1 310 ? -3.517 32.743 -26.444 1.00 24.88 310 TYR A O 1
ATOM 2438 N N . ALA A 1 311 ? -5.173 32.940 -27.837 1.00 24.72 311 ALA A N 1
ATOM 2439 C CA . ALA A 1 311 ? -6.286 33.464 -28.620 1.00 24.72 311 ALA A CA 1
ATOM 2440 C C . ALA A 1 311 ? -7.157 32.258 -29.020 1.00 24.72 311 ALA A C 1
ATOM 2442 O O . ALA A 1 311 ? -6.677 31.131 -29.099 1.00 24.72 311 ALA A O 1
ATOM 2443 N N . ASN A 1 312 ? -8.437 32.525 -29.260 1.00 28.05 312 ASN A N 1
ATOM 2444 C CA . ASN A 1 312 ? -9.438 31.585 -29.745 1.00 28.05 312 ASN A CA 1
ATOM 2445 C C . ASN A 1 312 ? -8.965 30.773 -30.962 1.00 28.05 312 ASN A C 1
ATOM 2447 O O . ASN A 1 312 ? -8.745 31.352 -32.022 1.00 28.05 312 ASN A O 1
ATOM 2451 N N . GLU A 1 313 ? -8.996 29.445 -30.861 1.00 25.50 313 GLU A N 1
ATOM 2452 C CA . GLU A 1 313 ? -9.375 28.601 -31.993 1.00 25.50 313 GLU A CA 1
ATOM 2453 C C . GLU A 1 313 ? -10.486 27.646 -31.562 1.00 25.50 313 GLU A C 1
ATOM 2455 O O . GLU A 1 313 ? -10.337 26.755 -30.728 1.00 25.50 313 GLU A O 1
ATOM 2460 N N . VAL A 1 314 ? -11.651 27.920 -32.136 1.00 27.91 314 VAL A N 1
ATOM 2461 C CA . VAL A 1 314 ? -12.853 27.105 -32.097 1.00 27.91 314 VAL A CA 1
ATOM 2462 C C . VAL A 1 314 ? -12.546 25.784 -32.796 1.00 27.91 314 VAL A C 1
ATOM 2464 O O . VAL A 1 314 ? -12.348 25.759 -34.007 1.00 27.91 314 VAL A O 1
ATOM 2467 N N . VAL A 1 315 ? -12.567 24.679 -32.054 1.00 28.08 315 VAL A N 1
ATOM 2468 C CA . VAL A 1 315 ? -12.733 23.343 -32.635 1.00 28.08 315 VAL A CA 1
ATOM 2469 C C . VAL A 1 315 ? -14.077 22.812 -32.160 1.00 28.08 315 VAL A C 1
ATOM 2471 O O . VAL A 1 315 ? -14.288 22.513 -30.987 1.00 28.08 315 VAL A O 1
ATOM 2474 N N . THR A 1 316 ? -15.013 22.775 -33.100 1.00 26.41 316 THR A N 1
ATOM 2475 C CA . THR A 1 316 ? -16.368 22.233 -32.973 1.00 26.41 316 THR A CA 1
ATOM 2476 C C . THR A 1 316 ? -16.361 20.786 -32.462 1.00 26.41 316 THR A C 1
ATOM 2478 O O . THR A 1 316 ? -15.538 19.995 -32.930 1.00 26.41 316 THR A O 1
ATOM 2481 N N . PRO A 1 317 ? -17.297 20.383 -31.582 1.00 27.00 317 PRO A N 1
ATOM 2482 C CA . PRO A 1 317 ? -17.445 18.986 -31.203 1.00 27.00 317 PRO A CA 1
ATOM 2483 C C . PRO A 1 317 ? -18.063 18.192 -32.361 1.00 27.00 317 PRO A C 1
ATOM 2485 O O . PRO A 1 317 ? -19.107 18.559 -32.900 1.00 27.00 317 PRO A O 1
ATOM 2488 N N . ILE A 1 318 ? -17.404 17.096 -32.740 1.00 28.58 318 ILE A N 1
ATOM 2489 C CA . ILE A 1 318 ? -17.968 16.081 -33.630 1.00 28.58 318 ILE A CA 1
ATOM 2490 C C . ILE A 1 318 ? -19.066 15.346 -32.854 1.00 28.58 318 ILE A C 1
ATOM 2492 O O . ILE A 1 318 ? -18.808 14.676 -31.856 1.00 28.58 318 ILE A O 1
ATOM 2496 N N . ASP A 1 319 ? -20.289 15.524 -33.342 1.00 25.56 319 ASP A N 1
ATOM 2497 C CA . ASP A 1 319 ? -21.512 14.816 -32.983 1.00 25.56 319 ASP A CA 1
ATOM 2498 C C . ASP A 1 319 ? -21.326 13.296 -33.142 1.00 25.56 319 ASP A C 1
ATOM 2500 O O . ASP A 1 319 ? -21.134 12.795 -34.254 1.00 25.56 319 ASP A O 1
ATOM 2504 N N . HIS A 1 320 ? -21.381 12.549 -32.033 1.00 29.98 320 HIS A N 1
ATOM 2505 C CA . HIS A 1 320 ? -21.543 11.098 -32.074 1.00 29.98 320 HIS A CA 1
ATOM 2506 C C . HIS A 1 320 ? -22.988 10.734 -31.726 1.00 29.98 320 HIS A C 1
ATOM 2508 O O . HIS A 1 320 ? -23.369 10.542 -30.573 1.00 29.98 320 HIS A O 1
ATOM 2514 N N . ARG A 1 321 ? -23.758 10.644 -32.811 1.00 27.36 321 ARG A N 1
ATOM 2515 C CA . ARG A 1 321 ? -25.084 10.047 -32.977 1.00 27.36 321 ARG A CA 1
ATOM 2516 C C . ARG A 1 321 ? -25.389 8.897 -32.011 1.00 27.36 321 ARG A C 1
ATOM 2518 O O . ARG A 1 321 ? -24.677 7.894 -31.963 1.00 27.36 321 ARG A O 1
ATOM 2525 N N . GLU A 1 322 ? -26.537 9.029 -31.354 1.00 28.45 322 GLU A N 1
ATOM 2526 C CA . GLU A 1 322 ? -27.227 8.009 -30.570 1.00 28.45 322 GLU A CA 1
ATOM 2527 C C . GLU A 1 322 ? -27.418 6.683 -31.332 1.00 28.45 322 GLU A C 1
ATOM 2529 O O . GLU A 1 322 ? -28.037 6.629 -32.399 1.00 28.45 322 GLU A O 1
ATOM 2534 N N . GLY A 1 323 ? -26.958 5.583 -30.732 1.00 27.64 323 GLY A N 1
ATOM 2535 C CA . GLY A 1 323 ? -27.368 4.222 -31.068 1.00 27.64 323 GLY A CA 1
ATOM 2536 C C . GLY A 1 323 ? -28.580 3.820 -30.230 1.00 27.64 323 GLY A C 1
ATOM 2537 O O . GLY A 1 323 ? -28.447 3.382 -29.091 1.00 27.64 323 GLY A O 1
ATOM 2538 N N . LYS A 1 324 ? -29.769 3.998 -30.801 1.00 27.92 324 LYS A N 1
ATOM 2539 C CA . LYS A 1 324 ? -31.073 3.671 -30.214 1.00 27.92 324 LYS A CA 1
ATOM 2540 C C . LYS A 1 324 ? -31.226 2.148 -30.051 1.00 27.92 324 LYS A C 1
ATOM 2542 O O . LYS A 1 324 ? -31.309 1.433 -31.048 1.00 27.92 324 LYS A O 1
ATOM 2547 N N . LEU A 1 325 ? -31.309 1.660 -28.808 1.00 27.11 325 LEU A N 1
ATOM 2548 C CA . LEU A 1 325 ? -31.839 0.328 -28.495 1.00 27.11 325 LEU A CA 1
ATOM 2549 C C . LEU A 1 325 ? -33.291 0.241 -28.993 1.00 27.11 325 LEU A C 1
ATOM 2551 O O . LEU A 1 325 ? -34.131 1.059 -28.614 1.00 27.11 325 LEU A O 1
ATOM 2555 N N . ARG A 1 326 ? -33.603 -0.771 -29.806 1.00 25.78 326 ARG A N 1
ATOM 2556 C CA . ARG A 1 326 ? -34.979 -1.212 -30.057 1.00 25.78 326 ARG A CA 1
ATOM 2557 C C . ARG A 1 326 ? -35.133 -2.613 -29.481 1.00 25.78 326 ARG A C 1
ATOM 2559 O O . ARG A 1 326 ? -34.495 -3.548 -29.947 1.00 25.78 326 ARG A O 1
ATOM 2566 N N . ILE A 1 327 ? -35.964 -2.702 -28.450 1.00 34.22 327 ILE A N 1
ATOM 2567 C CA . ILE A 1 327 ? -36.522 -3.940 -27.921 1.00 34.22 327 ILE A CA 1
ATOM 2568 C C . ILE A 1 327 ? -37.739 -4.270 -28.789 1.00 34.22 327 ILE A C 1
ATOM 2570 O O . ILE A 1 327 ? -38.642 -3.438 -28.905 1.00 34.22 327 ILE A O 1
ATOM 2574 N N . ASN A 1 328 ? -37.681 -5.423 -29.452 1.00 37.09 328 ASN A N 1
ATOM 2575 C CA . ASN A 1 328 ? -38.753 -6.399 -29.680 1.00 37.09 328 ASN A CA 1
ATOM 2576 C C . ASN A 1 328 ? -38.182 -7.545 -30.514 1.00 37.09 328 ASN A C 1
ATOM 2578 O O . ASN A 1 328 ? -37.717 -7.266 -31.641 1.00 37.09 328 ASN A O 1
#